Protein AF-A0A954WXB3-F1 (afdb_monomer)

Mean predicted aligned error: 19.48 Å

Nearest PDB structures (foldseek):
  3no2-assembly1_A  TM=6.242E-01  e=1.755E-03  Bacteroides caccae ATCC 43185
  7qrv-assembly2_B  TM=6.363E-01  e=1.651E-03  Homo sapiens
  6xg7-assembly1_A  TM=5.627E-01  e=9.743E-03  Drosophila melanogaster
  7qrx-assembly2_B  TM=4.335E-01  e=1.690E-02  Homo sapiens

pLDDT: mean 73.37, std 25.79, range [24.75, 98.75]

Structure (mmCIF, N/CA/C/O backbone):
data_AF-A0A954WXB3-F1
#
_entry.id   AF-A0A954WXB3-F1
#
loop_
_atom_site.group_PDB
_atom_site.id
_atom_site.type_symbol
_atom_site.label_atom_id
_atom_site.label_alt_id
_atom_site.label_comp_id
_atom_site.label_asym_id
_atom_site.label_entity_id
_atom_site.label_seq_id
_atom_site.pdbx_PDB_ins_code
_atom_site.Cartn_x
_atom_site.Cartn_y
_atom_site.Cartn_z
_atom_site.occupancy
_atom_site.B_iso_or_equiv
_atom_site.auth_seq_id
_atom_site.auth_comp_id
_atom_site.auth_asym_id
_atom_site.auth_atom_id
_atom_site.pdbx_PDB_model_num
ATOM 1 N N . PHE A 1 1 ? 4.568 11.421 -0.313 1.00 82.62 1 PHE A N 1
ATOM 2 C CA . PHE A 1 1 ? 4.863 10.989 -1.695 1.00 82.62 1 PHE A CA 1
ATOM 3 C C . PHE A 1 1 ? 3.692 10.278 -2.358 1.00 82.62 1 PHE A C 1
ATOM 5 O O . PHE A 1 1 ? 3.449 10.572 -3.520 1.00 82.62 1 PHE A O 1
ATOM 12 N N . SER A 1 2 ? 2.916 9.460 -1.629 1.00 95.19 2 SER A N 1
ATOM 13 C CA . SER A 1 2 ? 1.791 8.692 -2.191 1.00 95.19 2 SER A CA 1
ATOM 14 C C . SER A 1 2 ? 2.235 7.756 -3.313 1.00 95.19 2 SER A C 1
ATOM 16 O O . SER A 1 2 ? 1.717 7.785 -4.426 1.00 95.19 2 SER A O 1
ATOM 18 N N . GLU A 1 3 ? 3.266 6.978 -3.007 1.00 96.94 3 GLU A N 1
ATOM 19 C CA . GLU A 1 3 ? 3.855 5.983 -3.888 1.00 96.94 3 GLU A CA 1
ATOM 20 C C . GLU A 1 3 ? 4.266 4.772 -3.065 1.00 96.94 3 GLU A C 1
ATOM 22 O O . GLU A 1 3 ? 4.708 4.959 -1.927 1.00 96.94 3 GLU A O 1
ATOM 27 N N . PHE A 1 4 ? 4.177 3.567 -3.626 1.00 97.31 4 PHE A N 1
ATOM 28 C CA . PHE A 1 4 ? 4.969 2.446 -3.120 1.00 97.31 4 PHE A CA 1
ATOM 29 C C . PHE A 1 4 ? 6.266 2.340 -3.916 1.00 97.31 4 PHE A C 1
ATOM 31 O O . PHE A 1 4 ? 6.313 2.732 -5.085 1.00 97.31 4 PHE A O 1
ATOM 38 N N . TRP A 1 5 ? 7.306 1.818 -3.272 1.00 96.12 5 TRP A N 1
ATOM 39 C CA . TRP A 1 5 ? 8.649 1.708 -3.827 1.00 96.12 5 TRP A CA 1
ATOM 40 C C . TRP A 1 5 ? 9.141 0.266 -3.736 1.00 96.12 5 TRP A C 1
ATOM 42 O O . TRP A 1 5 ? 8.768 -0.461 -2.814 1.00 96.12 5 TRP A O 1
ATOM 52 N N . ILE A 1 6 ? 9.992 -0.126 -4.679 1.00 95.12 6 ILE A N 1
ATOM 53 C CA . ILE A 1 6 ? 10.716 -1.396 -4.667 1.00 95.12 6 ILE A CA 1
ATOM 54 C C . ILE A 1 6 ? 12.202 -1.073 -4.608 1.00 95.12 6 ILE A C 1
ATOM 56 O O . ILE A 1 6 ? 12.696 -0.250 -5.379 1.00 95.12 6 ILE A O 1
ATOM 60 N N . ILE A 1 7 ? 12.892 -1.728 -3.684 1.00 90.75 7 ILE A N 1
ATOM 61 C CA . ILE A 1 7 ? 14.328 -1.596 -3.454 1.00 90.75 7 ILE A CA 1
ATOM 62 C C . ILE A 1 7 ? 14.981 -2.972 -3.504 1.00 90.75 7 ILE A C 1
ATOM 64 O O . ILE A 1 7 ? 14.337 -3.989 -3.232 1.00 90.75 7 ILE A O 1
ATOM 68 N N . ASP A 1 8 ? 16.264 -2.998 -3.847 1.00 88.88 8 ASP A N 1
ATOM 69 C CA . ASP A 1 8 ? 17.069 -4.207 -3.752 1.00 88.88 8 ASP A CA 1
ATOM 70 C C . ASP A 1 8 ? 17.491 -4.435 -2.295 1.00 88.88 8 ASP A C 1
ATOM 72 O O . ASP A 1 8 ? 18.108 -3.576 -1.678 1.00 88.88 8 ASP A O 1
ATOM 76 N N . HIS A 1 9 ? 17.156 -5.595 -1.733 1.00 89.69 9 HIS A N 1
ATOM 77 C CA . HIS A 1 9 ? 17.545 -5.970 -0.368 1.00 89.69 9 HIS A CA 1
ATOM 78 C C . HIS A 1 9 ? 18.871 -6.744 -0.311 1.00 89.69 9 HIS A C 1
ATOM 80 O O . HIS A 1 9 ? 19.284 -7.162 0.769 1.00 89.69 9 HIS A O 1
ATOM 86 N N . SER A 1 10 ? 19.518 -6.988 -1.452 1.00 92.50 10 SER A N 1
ATOM 87 C CA . SER A 1 10 ? 20.815 -7.672 -1.512 1.00 92.50 10 SER A CA 1
ATOM 88 C C . SER A 1 10 ? 22.016 -6.736 -1.359 1.00 92.50 10 SER A C 1
ATOM 90 O O . SER A 1 10 ? 23.140 -7.220 -1.296 1.00 92.50 10 SER A O 1
ATOM 92 N N . THR A 1 11 ? 21.786 -5.424 -1.290 1.00 92.25 11 THR A N 1
ATOM 93 C CA . THR A 1 11 ? 22.838 -4.403 -1.257 1.00 92.25 11 THR A CA 1
ATOM 94 C C . THR A 1 11 ? 23.458 -4.259 0.130 1.00 92.25 11 THR A C 1
ATOM 96 O O . THR A 1 11 ? 22.729 -4.166 1.123 1.00 92.25 11 THR A O 1
ATOM 99 N N . THR A 1 12 ? 24.786 -4.159 0.211 1.00 94.06 12 THR A N 1
ATOM 100 C CA . THR A 1 12 ? 25.484 -3.743 1.441 1.00 94.06 12 THR A CA 1
ATOM 101 C C . THR A 1 12 ? 25.391 -2.230 1.662 1.00 94.06 12 THR A C 1
ATOM 103 O O . THR A 1 12 ? 24.950 -1.482 0.789 1.00 94.06 12 THR A O 1
ATOM 106 N N . THR A 1 13 ? 25.826 -1.750 2.832 1.00 94.56 13 THR A N 1
ATOM 107 C CA . THR A 1 13 ? 25.910 -0.308 3.125 1.00 94.56 13 THR A CA 1
ATOM 108 C C . THR A 1 13 ? 26.868 0.415 2.174 1.00 94.56 13 THR A C 1
ATOM 110 O O . THR A 1 13 ? 26.600 1.542 1.767 1.00 94.56 13 THR A O 1
ATOM 113 N N . GLU A 1 14 ? 27.980 -0.221 1.804 1.00 95.81 14 GLU A N 1
ATOM 114 C CA . GLU A 1 14 ? 28.972 0.333 0.879 1.00 95.81 14 GLU A CA 1
ATOM 115 C C . GLU A 1 14 ? 28.407 0.438 -0.540 1.00 95.81 14 GLU A C 1
ATOM 117 O O . GLU A 1 14 ? 28.545 1.479 -1.181 1.00 95.81 14 GLU A O 1
ATOM 122 N N . GLU A 1 15 ? 27.719 -0.609 -1.006 1.00 95.25 15 GLU A N 1
ATOM 123 C CA . GLU A 1 15 ? 27.019 -0.598 -2.293 1.00 95.25 15 GLU A CA 1
ATOM 124 C C . GLU A 1 15 ? 25.936 0.487 -2.304 1.00 95.25 15 GLU A C 1
ATOM 126 O O . GLU A 1 15 ? 25.904 1.301 -3.228 1.00 95.25 15 GLU A O 1
ATOM 131 N N . ALA A 1 16 ? 25.141 0.570 -1.226 1.00 94.25 16 ALA A N 1
ATOM 132 C CA . ALA A 1 16 ? 24.123 1.598 -1.012 1.00 94.25 16 ALA A CA 1
ATOM 133 C C . ALA A 1 16 ? 24.678 3.030 -1.113 1.00 94.25 16 ALA A C 1
ATOM 135 O O . ALA A 1 16 ? 24.070 3.908 -1.719 1.00 94.25 16 ALA A O 1
ATOM 136 N N . ALA A 1 17 ? 25.853 3.277 -0.529 1.00 94.44 17 ALA A N 1
ATOM 137 C CA . ALA A 1 17 ? 26.509 4.583 -0.575 1.00 94.44 17 ALA A CA 1
ATOM 138 C C . ALA A 1 17 ? 27.108 4.916 -1.953 1.00 94.44 17 ALA A C 1
ATOM 140 O O . ALA A 1 17 ? 27.398 6.080 -2.231 1.00 94.44 17 ALA A O 1
ATOM 141 N N . SER A 1 18 ? 27.332 3.904 -2.794 1.00 95.00 18 SER A N 1
ATOM 142 C CA . SER A 1 18 ? 27.969 4.054 -4.104 1.00 95.00 18 SER A CA 1
ATOM 143 C C . SER A 1 18 ? 26.992 4.120 -5.279 1.00 95.00 18 SER A C 1
ATOM 145 O O . SER A 1 18 ? 27.436 4.398 -6.392 1.00 95.00 18 SER A O 1
ATOM 147 N N . HIS A 1 19 ? 25.694 3.871 -5.055 1.00 94.19 19 HIS A N 1
ATOM 148 C CA . HIS A 1 19 ? 24.674 3.747 -6.110 1.00 94.19 19 HIS A CA 1
ATOM 149 C C . HIS A 1 19 ? 24.976 2.636 -7.135 1.00 94.19 19 HIS A C 1
ATOM 151 O O . HIS A 1 19 ? 24.488 2.649 -8.262 1.00 94.19 19 HIS A O 1
ATOM 157 N N . SER A 1 20 ? 25.823 1.673 -6.764 1.00 95.88 20 SER A N 1
ATOM 158 C CA . SER A 1 20 ? 26.252 0.560 -7.607 1.00 95.88 20 SER A CA 1
ATOM 159 C C . SER A 1 20 ? 26.381 -0.715 -6.775 1.00 95.88 20 SER A C 1
ATOM 161 O O . SER A 1 20 ? 26.739 -0.670 -5.601 1.00 95.88 20 SER A O 1
ATOM 163 N N . GLY A 1 21 ? 26.121 -1.868 -7.392 1.00 93.38 21 GLY A N 1
ATOM 164 C CA . GLY A 1 21 ? 26.168 -3.177 -6.726 1.00 93.38 21 GLY A CA 1
ATOM 165 C C . GLY A 1 21 ? 24.791 -3.706 -6.316 1.00 93.38 21 GLY A C 1
ATOM 166 O O . GLY A 1 21 ? 23.755 -3.177 -6.728 1.00 93.38 21 GLY A O 1
ATOM 167 N N . GLY A 1 22 ? 24.770 -4.792 -5.547 1.00 92.12 22 GLY A N 1
ATOM 168 C CA . GLY A 1 22 ? 23.574 -5.612 -5.345 1.00 92.12 22 GLY A CA 1
ATOM 169 C C . GLY A 1 22 ? 23.174 -6.415 -6.591 1.00 92.12 22 GLY A C 1
ATOM 170 O O . GLY A 1 22 ? 23.737 -6.269 -7.678 1.00 92.12 22 GLY A O 1
ATOM 171 N N . LYS A 1 23 ? 22.164 -7.276 -6.447 1.00 91.38 23 LYS A N 1
ATOM 172 C CA . LYS A 1 23 ? 21.669 -8.184 -7.495 1.00 91.38 23 LYS A CA 1
ATOM 173 C C . 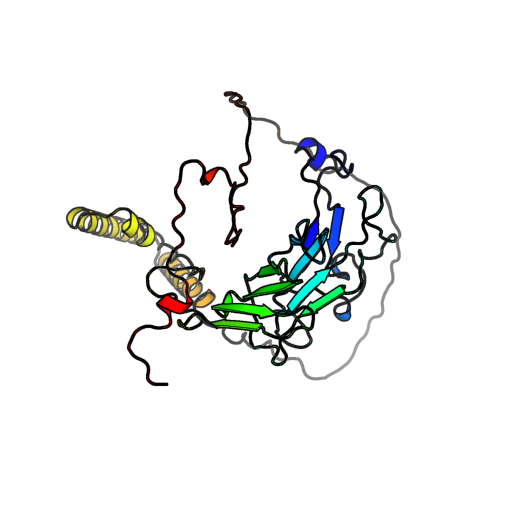LYS A 1 23 ? 21.208 -7.441 -8.752 1.00 91.38 23 LYS A C 1
ATOM 175 O O . LYS A 1 23 ? 21.327 -7.989 -9.844 1.00 91.38 23 LYS A O 1
ATOM 180 N N . HIS A 1 24 ? 20.698 -6.220 -8.602 1.00 89.38 24 HIS A N 1
ATOM 181 C CA . HIS A 1 24 ? 20.210 -5.400 -9.715 1.00 89.38 24 HIS A CA 1
ATOM 182 C C . HIS A 1 24 ? 21.152 -4.239 -10.069 1.00 89.38 24 HIS A C 1
ATOM 184 O O . HIS A 1 24 ? 20.779 -3.387 -10.869 1.00 89.38 24 HIS A O 1
ATOM 190 N N . GLY A 1 25 ? 22.349 -4.178 -9.473 1.00 92.12 25 GLY A N 1
ATOM 191 C CA . GLY A 1 25 ? 23.389 -3.205 -9.826 1.00 92.12 25 GLY A CA 1
ATOM 192 C C . GLY A 1 25 ? 23.121 -1.754 -9.413 1.00 92.12 25 GLY A C 1
ATOM 193 O O . GLY A 1 25 ? 23.923 -0.894 -9.753 1.00 92.12 25 GLY A O 1
ATOM 194 N N . ASN A 1 26 ? 22.036 -1.484 -8.686 1.00 91.31 26 ASN A N 1
ATOM 195 C CA . ASN 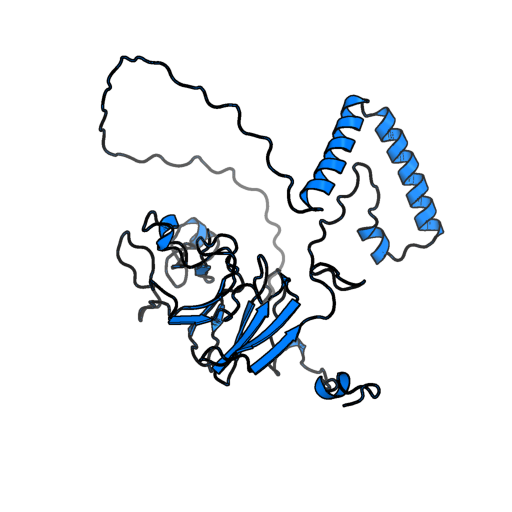A 1 26 ? 21.575 -0.132 -8.356 1.00 91.31 26 ASN A CA 1
ATOM 196 C C . ASN A 1 26 ? 21.989 0.348 -6.958 1.00 91.31 26 ASN A C 1
ATOM 198 O O . ASN A 1 26 ? 21.548 1.414 -6.550 1.00 91.31 26 ASN A O 1
ATOM 202 N N . GLY A 1 27 ? 22.769 -0.436 -6.198 1.00 91.75 27 GLY A N 1
ATOM 203 C CA . GLY A 1 27 ? 23.364 -0.017 -4.922 1.00 91.75 27 GLY A CA 1
ATOM 204 C C . GLY A 1 27 ? 22.428 0.816 -4.046 1.00 91.75 27 GLY A C 1
ATOM 205 O O . GLY A 1 27 ? 22.711 1.974 -3.780 1.00 91.75 27 GLY A O 1
ATOM 206 N N . GLY A 1 28 ? 21.279 0.260 -3.662 1.00 87.88 28 GLY A N 1
ATOM 207 C CA . GLY A 1 28 ? 20.311 0.894 -2.761 1.00 87.88 28 GLY A CA 1
ATOM 208 C C . GLY A 1 28 ? 19.333 1.882 -3.410 1.00 87.88 28 GLY A C 1
ATOM 209 O O . GLY A 1 28 ? 18.355 2.260 -2.760 1.00 87.88 28 GLY A O 1
ATOM 210 N N . ASP A 1 29 ? 19.530 2.263 -4.675 1.00 92.19 29 ASP A N 1
ATOM 211 C CA . ASP A 1 29 ? 18.573 3.098 -5.397 1.00 92.19 29 ASP A CA 1
ATOM 212 C C . ASP A 1 29 ? 17.231 2.377 -5.614 1.00 92.19 29 ASP A C 1
ATOM 214 O O . ASP A 1 29 ? 17.113 1.145 -5.593 1.00 92.19 29 ASP A O 1
ATOM 218 N N . LEU A 1 30 ? 16.179 3.173 -5.830 1.00 92.44 30 LEU A N 1
ATOM 219 C CA . LEU A 1 30 ? 14.844 2.650 -6.103 1.00 92.44 30 LEU A CA 1
ATOM 220 C C . LEU A 1 30 ? 14.830 1.916 -7.449 1.00 92.44 30 LEU A C 1
ATOM 222 O O . LEU A 1 30 ? 15.044 2.526 -8.495 1.00 92.44 30 LEU A O 1
ATOM 226 N N . LEU A 1 31 ? 14.471 0.633 -7.426 1.00 93.06 31 LEU A N 1
ATOM 227 C CA . LEU A 1 31 ? 14.273 -0.167 -8.637 1.00 93.06 31 LEU A CA 1
ATOM 228 C C . LEU A 1 31 ? 12.979 0.223 -9.357 1.00 93.06 31 LEU A C 1
ATOM 230 O O . LEU A 1 31 ? 12.898 0.188 -10.582 1.00 93.06 31 LEU A O 1
ATOM 234 N N . TYR A 1 32 ? 11.957 0.579 -8.579 1.00 95.75 32 TYR A N 1
ATOM 235 C CA . TYR A 1 32 ? 10.636 0.928 -9.082 1.00 95.75 32 TYR A CA 1
ATOM 236 C C . TYR A 1 32 ? 9.883 1.797 -8.079 1.00 95.75 32 TYR A C 1
ATOM 238 O O . TYR A 1 32 ? 10.075 1.703 -6.864 1.00 95.75 32 TYR A O 1
ATOM 246 N N . ARG A 1 33 ? 8.989 2.640 -8.590 1.00 95.50 33 ARG A N 1
ATOM 247 C CA . ARG A 1 33 ? 8.073 3.461 -7.794 1.00 95.50 33 ARG A CA 1
ATOM 248 C C . ARG A 1 33 ? 6.759 3.631 -8.543 1.00 95.50 33 ARG A C 1
ATOM 250 O O . ARG A 1 33 ? 6.763 3.767 -9.757 1.00 95.50 33 ARG A O 1
ATOM 257 N N . TRP A 1 34 ? 5.629 3.681 -7.850 1.00 97.75 34 TRP A N 1
ATOM 258 C CA . TRP A 1 34 ? 4.332 3.846 -8.516 1.00 97.75 34 TRP A CA 1
ATOM 259 C C . TRP A 1 34 ? 3.324 4.573 -7.648 1.00 97.75 34 TRP A C 1
ATOM 261 O O . TRP A 1 34 ? 3.298 4.369 -6.437 1.00 97.75 34 TRP A O 1
ATOM 271 N N . GLY A 1 35 ? 2.473 5.392 -8.272 1.00 97.06 35 GLY A N 1
ATOM 272 C CA . GLY A 1 35 ? 1.307 6.004 -7.628 1.00 97.06 35 GLY A CA 1
ATOM 273 C C . GLY A 1 35 ? 1.189 7.521 -7.783 1.00 97.06 35 GLY A C 1
ATOM 274 O O . GLY A 1 35 ? 0.070 8.035 -7.765 1.00 97.06 35 GLY A O 1
ATOM 275 N N . ASN A 1 36 ? 2.294 8.248 -7.971 1.00 96.44 36 ASN A N 1
ATOM 276 C CA . ASN A 1 36 ? 2.284 9.709 -8.089 1.00 96.44 36 ASN A CA 1
ATOM 277 C C . ASN A 1 36 ? 3.278 10.205 -9.155 1.00 96.44 36 ASN A C 1
ATOM 279 O O . ASN A 1 36 ? 4.399 10.591 -8.813 1.00 96.44 36 ASN A O 1
ATOM 283 N N . PRO A 1 37 ? 2.865 10.265 -10.436 1.00 94.50 37 PRO A N 1
ATOM 284 C CA . PRO A 1 37 ? 3.712 10.745 -11.530 1.00 94.50 37 PRO A CA 1
ATOM 285 C C . PRO A 1 37 ? 4.344 12.124 -11.282 1.00 94.50 37 PRO A C 1
ATOM 287 O O . PRO A 1 37 ? 5.491 12.351 -11.664 1.00 94.50 37 PRO A O 1
ATOM 290 N N . GLN A 1 38 ? 3.681 13.028 -10.548 1.00 93.06 38 GLN A N 1
ATOM 291 C CA . GLN A 1 38 ? 4.231 14.364 -10.255 1.00 93.06 38 GLN A CA 1
ATOM 292 C C . GLN A 1 38 ? 5.564 14.317 -9.504 1.00 93.06 38 GLN A C 1
ATOM 294 O O . GLN A 1 38 ? 6.387 15.220 -9.639 1.00 93.06 38 GLN A O 1
ATOM 299 N N . ALA A 1 39 ? 5.819 13.254 -8.739 1.00 92.75 39 ALA A N 1
ATOM 300 C CA . ALA A 1 39 ? 7.090 13.077 -8.052 1.00 92.75 39 ALA A CA 1
ATOM 301 C C . ALA A 1 39 ? 8.241 12.676 -9.009 1.00 92.75 39 ALA A C 1
ATOM 303 O O . ALA A 1 39 ? 9.381 12.546 -8.564 1.00 92.75 39 ALA A O 1
ATOM 304 N N . TYR A 1 40 ? 7.958 12.502 -10.302 1.00 91.12 40 TYR A N 1
ATOM 305 C CA . TYR A 1 40 ? 8.918 12.391 -11.406 1.00 91.12 40 TYR A CA 1
ATOM 306 C C . TYR A 1 40 ? 9.058 13.701 -12.192 1.00 91.12 40 TYR A C 1
ATOM 308 O O . TYR A 1 40 ? 9.774 13.731 -13.186 1.00 91.12 40 TYR A O 1
ATOM 316 N N . ARG A 1 41 ? 8.361 14.776 -11.784 1.00 92.50 41 ARG A N 1
ATOM 317 C CA . ARG A 1 41 ? 8.111 15.966 -12.620 1.00 92.50 41 ARG A CA 1
ATOM 318 C C . ARG A 1 41 ? 7.362 15.616 -13.915 1.00 92.50 41 ARG A C 1
ATOM 320 O O . ARG A 1 41 ? 7.569 16.249 -14.944 1.00 92.50 41 ARG A O 1
ATOM 327 N N . ASN A 1 42 ? 6.497 14.605 -13.847 1.00 91.38 42 ASN A N 1
ATOM 328 C CA . ASN A 1 42 ? 5.692 14.106 -14.957 1.00 91.38 42 ASN A CA 1
ATOM 329 C C . ASN A 1 42 ? 4.199 14.105 -14.569 1.00 91.38 42 ASN A C 1
ATOM 331 O O . ASN A 1 42 ? 3.860 13.875 -13.411 1.00 91.38 42 ASN A O 1
ATOM 335 N N . GLY A 1 43 ? 3.291 14.375 -15.507 1.00 90.75 43 GLY A N 1
ATOM 336 C CA . GLY A 1 43 ? 1.851 14.418 -15.226 1.00 90.75 43 GLY A CA 1
ATOM 337 C C . GLY A 1 43 ? 1.422 15.487 -14.207 1.00 90.75 43 GLY A C 1
ATOM 338 O O . GLY A 1 43 ? 2.155 16.414 -13.862 1.00 90.75 43 GLY A O 1
ATOM 339 N N . SER A 1 44 ? 0.189 15.364 -13.725 1.00 89.75 44 SER A N 1
ATOM 340 C CA . SER A 1 44 ? -0.484 16.311 -12.836 1.00 89.75 44 SER A CA 1
ATOM 341 C C . SER A 1 44 ? -1.288 15.587 -11.745 1.00 89.75 44 SER A C 1
ATOM 343 O O . SER A 1 44 ? -1.104 14.397 -11.477 1.00 89.75 44 SER A O 1
ATOM 345 N N . ASN A 1 45 ? -2.177 16.298 -11.045 1.00 88.19 45 ASN A N 1
ATOM 346 C CA . ASN A 1 45 ? -3.026 15.679 -10.024 1.00 88.19 45 ASN A CA 1
ATOM 347 C C . ASN A 1 45 ? -4.015 14.655 -10.593 1.00 88.19 45 ASN A C 1
ATOM 349 O O . ASN A 1 45 ? -4.391 13.742 -9.860 1.00 88.19 45 ASN A O 1
ATOM 353 N N . VAL A 1 46 ? -4.389 14.770 -11.872 1.00 90.94 46 VAL A N 1
ATOM 354 C CA . VAL A 1 46 ? -5.291 13.808 -12.528 1.00 90.94 46 VAL A CA 1
ATOM 355 C C . VAL A 1 46 ? -4.604 12.472 -12.814 1.00 90.94 46 VAL A C 1
ATOM 357 O O . VAL A 1 46 ? -5.279 11.466 -13.010 1.00 90.94 46 VAL A O 1
ATOM 360 N N . ASP A 1 47 ? -3.269 12.443 -12.790 1.00 92.56 47 ASP A N 1
ATOM 361 C CA . ASP A 1 47 ? -2.449 11.256 -13.055 1.00 92.56 47 ASP A CA 1
ATOM 362 C C . ASP A 1 47 ? -2.066 10.513 -11.774 1.00 92.56 47 ASP A C 1
ATOM 364 O O . ASP A 1 47 ? -1.578 9.384 -11.812 1.00 92.56 47 ASP A O 1
ATOM 368 N N . ARG A 1 48 ? -2.322 11.120 -10.610 1.00 95.12 48 ARG A N 1
ATOM 369 C CA . ARG A 1 48 ? -2.111 10.461 -9.325 1.00 95.12 48 ARG A CA 1
ATOM 370 C C . ARG A 1 48 ? -3.090 9.295 -9.173 1.00 95.12 48 ARG A C 1
ATOM 372 O O . ARG A 1 48 ? -4.257 9.376 -9.553 1.00 95.12 48 ARG A O 1
ATOM 379 N N . ARG A 1 49 ? -2.594 8.192 -8.620 1.00 96.50 49 ARG A N 1
ATOM 380 C CA . ARG A 1 49 ? -3.356 6.962 -8.368 1.00 96.50 49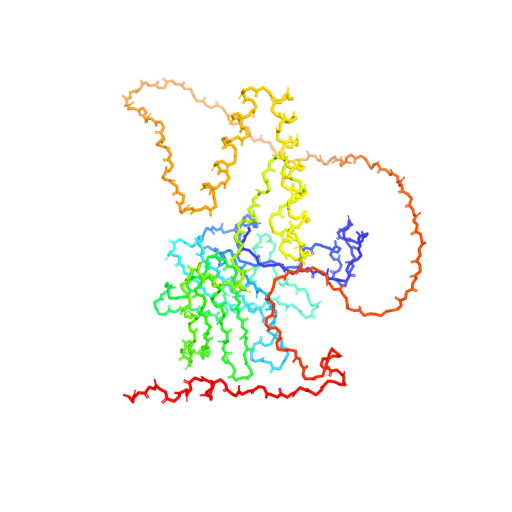 ARG A CA 1
ATOM 381 C C . ARG A 1 49 ? -3.424 6.631 -6.889 1.00 96.50 49 ARG A C 1
ATOM 383 O O . ARG A 1 49 ? -4.485 6.253 -6.405 1.00 96.50 49 ARG A O 1
ATOM 390 N N . LEU A 1 50 ? -2.332 6.836 -6.159 1.00 97.62 50 LEU A N 1
ATOM 391 C CA . LEU A 1 50 ? -2.274 6.556 -4.729 1.00 97.62 50 LEU A CA 1
ATOM 392 C C . LEU A 1 50 ? -2.406 7.819 -3.884 1.00 97.62 50 LEU A C 1
ATOM 394 O O . LEU A 1 50 ? -1.980 8.911 -4.267 1.00 97.62 50 LEU A O 1
ATOM 398 N N . TYR A 1 51 ? -2.989 7.647 -2.700 1.00 96.81 51 TYR A N 1
ATOM 399 C CA . TYR A 1 51 ? -3.244 8.704 -1.732 1.00 96.81 51 TYR A CA 1
ATOM 400 C C . TYR A 1 51 ? -3.056 8.142 -0.318 1.00 96.81 51 TYR A C 1
ATOM 402 O O . TYR A 1 51 ? -3.988 7.599 0.270 1.00 96.81 51 TYR A O 1
ATOM 410 N N . GLN A 1 52 ? -1.845 8.300 0.231 1.00 94.94 52 GLN A N 1
ATOM 411 C CA . GLN A 1 52 ? -1.481 7.850 1.589 1.00 94.94 52 GLN A CA 1
ATOM 412 C C . GLN A 1 52 ? -1.673 6.340 1.817 1.00 94.94 52 GLN A C 1
ATOM 414 O O . GLN A 1 52 ? -2.152 5.926 2.867 1.00 94.94 52 GLN A O 1
ATOM 419 N N . GLN A 1 53 ? -1.315 5.529 0.825 1.00 96.50 53 GLN A N 1
ATOM 420 C CA . GLN A 1 53 ? -1.538 4.088 0.818 1.00 96.50 53 GLN A CA 1
ATOM 421 C C . GLN A 1 53 ? -0.839 3.338 1.963 1.00 96.50 53 GLN A C 1
ATOM 423 O O . GLN A 1 53 ? 0.185 3.783 2.481 1.00 96.50 53 GLN A O 1
ATOM 428 N N . HIS A 1 54 ? -1.349 2.152 2.278 1.00 95.88 54 HIS A N 1
ATOM 429 C CA . HIS A 1 54 ? -0.813 1.210 3.249 1.00 95.88 54 HIS A CA 1
ATOM 430 C C . HIS A 1 54 ? -0.741 -0.203 2.668 1.00 95.88 54 HIS A C 1
ATOM 432 O O . HIS A 1 54 ? -1.438 -0.553 1.715 1.00 95.88 54 HIS A O 1
ATOM 438 N N . ASN A 1 55 ? 0.115 -1.025 3.280 1.00 96.25 55 ASN A N 1
ATOM 439 C CA . ASN A 1 55 ? 0.172 -2.467 3.041 1.00 96.25 55 ASN A CA 1
ATOM 440 C C . ASN A 1 55 ? 0.359 -2.859 1.559 1.00 96.25 55 ASN A C 1
ATOM 442 O O . ASN A 1 55 ? -0.210 -3.839 1.094 1.00 96.25 55 ASN A O 1
ATOM 446 N N . ALA A 1 56 ? 1.192 -2.121 0.819 1.00 97.69 56 ALA A N 1
ATOM 447 C CA . ALA A 1 56 ? 1.664 -2.587 -0.482 1.00 97.69 56 ALA A CA 1
ATOM 448 C C . ALA A 1 56 ? 2.478 -3.879 -0.298 1.00 97.69 56 ALA A C 1
ATOM 450 O O . ALA A 1 56 ? 3.429 -3.906 0.489 1.00 97.69 56 ALA A O 1
ATOM 451 N N . HIS A 1 57 ? 2.091 -4.949 -0.984 1.00 97.50 57 HIS A N 1
ATOM 452 C CA . HIS A 1 57 ? 2.791 -6.230 -0.951 1.00 97.50 57 HIS A CA 1
ATOM 453 C C . HIS A 1 57 ? 2.521 -7.028 -2.224 1.00 97.50 57 HIS A C 1
ATOM 455 O O . HIS A 1 57 ? 1.506 -6.842 -2.889 1.00 97.50 57 HIS A O 1
ATOM 461 N N . TRP A 1 58 ? 3.430 -7.941 -2.541 1.00 97.19 58 TRP A N 1
ATOM 462 C CA . TRP A 1 58 ? 3.220 -8.914 -3.604 1.00 97.19 58 TRP A CA 1
ATOM 463 C C . TRP A 1 58 ? 2.114 -9.890 -3.224 1.00 97.19 58 TRP A C 1
ATOM 465 O O . TRP A 1 58 ? 2.083 -10.370 -2.088 1.00 97.19 58 TRP A O 1
ATOM 475 N N . ILE A 1 59 ? 1.258 -10.231 -4.181 1.00 96.31 59 ILE A N 1
ATOM 476 C CA . ILE A 1 59 ? 0.381 -11.390 -4.078 1.00 96.31 59 ILE A CA 1
ATOM 477 C C . ILE A 1 59 ? 1.276 -12.643 -4.127 1.00 96.31 59 ILE A C 1
ATOM 479 O O . ILE A 1 59 ? 1.999 -12.827 -5.111 1.00 96.31 59 ILE A O 1
ATOM 483 N N . PRO A 1 60 ? 1.270 -13.487 -3.076 1.00 94.00 60 PRO A N 1
ATOM 484 C CA . PRO A 1 60 ? 2.118 -14.674 -3.012 1.00 94.00 60 PRO A CA 1
ATOM 485 C C . PRO A 1 60 ? 1.859 -15.696 -4.121 1.00 94.00 60 PRO A C 1
ATOM 487 O O . PRO A 1 60 ? 0.759 -15.787 -4.671 1.00 94.00 60 PRO A O 1
ATOM 490 N N . ASP A 1 61 ? 2.866 -16.532 -4.361 1.00 91.81 61 ASP A N 1
ATOM 491 C CA . ASP A 1 61 ? 2.779 -17.686 -5.252 1.00 91.81 61 ASP A CA 1
ATOM 492 C C . ASP A 1 61 ? 1.622 -18.620 -4.885 1.00 91.81 61 ASP A C 1
ATOM 494 O O . ASP A 1 61 ? 1.310 -18.847 -3.713 1.00 91.81 61 ASP A O 1
ATOM 498 N N . GLY A 1 62 ? 0.980 -19.168 -5.917 1.00 92.50 62 GLY A N 1
ATOM 499 C CA . GLY A 1 62 ? -0.169 -20.062 -5.771 1.00 92.50 62 GLY A CA 1
ATOM 500 C C . GLY A 1 62 ? -1.507 -19.358 -5.519 1.00 92.50 62 GLY A C 1
ATOM 501 O O . GLY A 1 62 ? -2.518 -20.044 -5.379 1.00 92.50 62 GLY A O 1
ATOM 502 N N . LEU A 1 63 ? -1.546 -18.021 -5.483 1.00 93.88 63 LEU A N 1
ATOM 503 C CA . LEU A 1 63 ? -2.789 -17.246 -5.424 1.00 93.88 63 LEU A CA 1
ATOM 504 C C . LEU A 1 63 ? -3.120 -16.589 -6.777 1.00 93.88 63 LEU A C 1
ATOM 506 O O . LEU A 1 63 ? -2.207 -16.254 -7.535 1.00 93.88 63 LEU A O 1
ATOM 510 N N . PRO A 1 64 ? -4.409 -16.348 -7.090 1.00 96.94 64 PRO A N 1
ATOM 511 C CA . PRO A 1 64 ? -4.797 -15.610 -8.292 1.00 96.94 64 PRO A CA 1
ATOM 512 C C . PRO A 1 64 ? -4.209 -14.195 -8.313 1.00 96.94 64 PRO A C 1
ATOM 514 O O . PRO A 1 64 ? -4.484 -13.407 -7.412 1.00 96.94 64 PRO A O 1
ATOM 517 N N . GLY A 1 65 ? -3.431 -13.864 -9.344 1.00 96.62 65 GLY A N 1
ATOM 518 C CA . GLY A 1 65 ? -2.671 -12.608 -9.406 1.00 96.62 65 GLY A CA 1
ATOM 519 C C . GLY A 1 65 ? -1.281 -12.684 -8.764 1.00 96.62 65 GLY A C 1
ATOM 520 O O . GLY A 1 65 ? -0.682 -11.646 -8.516 1.00 96.62 65 GLY A O 1
ATOM 521 N N . SER A 1 66 ? -0.763 -13.884 -8.468 1.00 96.94 66 SER A N 1
ATOM 522 C CA . SER A 1 66 ? 0.621 -14.099 -8.013 1.00 96.94 66 SER A CA 1
ATOM 523 C C . SER A 1 66 ? 1.622 -13.268 -8.823 1.00 96.94 66 SER A C 1
ATOM 525 O O . SER A 1 66 ? 1.554 -13.217 -10.050 1.00 96.94 66 SER A O 1
ATOM 527 N N . GLY A 1 67 ? 2.522 -12.582 -8.115 1.00 93.12 67 GLY A N 1
ATOM 528 C CA . GLY A 1 67 ? 3.494 -11.668 -8.717 1.00 93.12 67 GLY A CA 1
ATOM 529 C C . GLY A 1 67 ? 2.972 -10.251 -8.982 1.00 93.12 67 GLY A C 1
ATOM 530 O O . GLY A 1 67 ? 3.776 -9.360 -9.237 1.00 93.12 67 GLY A O 1
ATOM 531 N N . ASN A 1 68 ? 1.671 -9.985 -8.851 1.00 98.19 68 ASN A N 1
ATOM 532 C CA . ASN A 1 68 ? 1.141 -8.619 -8.848 1.00 98.19 68 ASN A CA 1
ATOM 533 C C . ASN A 1 68 ? 1.328 -7.969 -7.472 1.00 98.19 68 ASN A C 1
ATOM 535 O O . ASN A 1 68 ? 1.526 -8.648 -6.463 1.00 98.19 68 ASN A O 1
ATOM 539 N N . VAL A 1 69 ? 1.222 -6.644 -7.405 1.00 98.50 69 VAL A N 1
ATOM 540 C CA . VAL A 1 69 ? 1.199 -5.895 -6.142 1.00 98.50 69 VAL A CA 1
ATOM 541 C C . VAL A 1 69 ? -0.240 -5.595 -5.753 1.00 98.50 69 VAL A C 1
ATOM 543 O O . VAL A 1 69 ? -0.988 -5.033 -6.544 1.00 98.50 69 VAL A O 1
ATOM 546 N N . LEU A 1 70 ? -0.611 -5.907 -4.514 1.00 98.50 70 LEU A N 1
ATOM 547 C CA . LEU A 1 70 ? -1.862 -5.484 -3.897 1.00 98.50 70 LEU A CA 1
ATOM 548 C C . LEU A 1 70 ? -1.575 -4.373 -2.884 1.00 98.50 70 LEU A C 1
ATOM 550 O O . LEU A 1 70 ? -0.623 -4.461 -2.104 1.00 98.50 70 LEU A O 1
ATOM 554 N N . VAL A 1 71 ? -2.390 -3.321 -2.884 1.00 98.62 71 VAL A N 1
ATOM 555 C CA . VAL A 1 71 ? -2.208 -2.161 -2.004 1.00 98.62 71 VAL A CA 1
ATOM 556 C C . VAL A 1 71 ? -3.546 -1.624 -1.505 1.00 98.62 71 VAL A C 1
ATOM 558 O O . VAL A 1 71 ? -4.520 -1.551 -2.251 1.00 98.62 71 VAL A O 1
ATOM 561 N N . PHE A 1 72 ? -3.593 -1.215 -0.236 1.00 98.62 72 PHE A N 1
ATOM 562 C CA . PHE A 1 72 ? -4.732 -0.489 0.316 1.00 98.62 72 PHE A CA 1
ATOM 563 C C . PHE A 1 72 ? -4.498 1.013 0.150 1.00 98.62 72 PHE A C 1
ATOM 565 O O . PHE A 1 72 ? -3.560 1.579 0.703 1.00 98.62 72 PHE A O 1
ATOM 572 N N . ASN A 1 73 ? -5.349 1.690 -0.603 1.00 98.31 73 ASN A N 1
ATOM 573 C CA . ASN A 1 73 ? -5.219 3.103 -0.919 1.00 98.31 73 ASN A CA 1
ATOM 574 C C . ASN A 1 73 ? -6.175 3.919 -0.047 1.00 98.31 73 ASN A C 1
ATOM 576 O O . ASN A 1 73 ? -7.376 3.976 -0.307 1.00 98.31 73 ASN A O 1
ATOM 580 N N . ASN A 1 74 ? -5.641 4.543 1.004 1.00 97.31 74 ASN A N 1
ATOM 581 C CA . ASN A 1 74 ? -6.435 5.210 2.034 1.00 97.31 74 ASN A CA 1
ATOM 582 C C . ASN A 1 74 ? -7.309 6.345 1.487 1.00 97.31 74 ASN A C 1
ATOM 584 O O . ASN A 1 74 ? -8.453 6.473 1.914 1.00 97.31 74 ASN A O 1
ATOM 588 N N . GLY A 1 75 ? -6.823 7.129 0.519 1.00 96.38 75 GLY A N 1
ATOM 589 C CA . GLY A 1 75 ? -7.663 8.069 -0.231 1.00 96.38 75 GLY A CA 1
ATOM 590 C C . GLY A 1 75 ? -7.879 9.447 0.394 1.00 96.38 75 GLY A C 1
ATOM 591 O O . GLY A 1 75 ? -8.706 10.211 -0.096 1.00 96.38 75 GLY A O 1
ATOM 592 N N . GLY A 1 76 ? -7.157 9.801 1.463 1.00 90.94 76 GLY A N 1
ATOM 593 C CA . GLY A 1 76 ? -7.442 11.007 2.256 1.00 90.94 76 GLY A CA 1
ATOM 594 C C . GLY A 1 76 ? -7.329 12.346 1.510 1.00 90.94 76 GLY A C 1
ATOM 595 O O . GLY A 1 76 ? -7.951 13.323 1.924 1.00 90.94 76 GLY A O 1
ATOM 596 N N . GLN A 1 77 ? -6.564 12.386 0.414 1.00 88.88 77 GLN A N 1
ATOM 597 C CA . GLN A 1 77 ? -6.261 13.583 -0.391 1.00 88.88 77 GLN A CA 1
ATOM 598 C C . GLN A 1 77 ? -6.755 13.466 -1.847 1.00 88.88 77 GLN A C 1
ATOM 600 O O . GLN A 1 77 ? -6.217 14.111 -2.750 1.00 88.88 77 GLN A O 1
ATOM 605 N N . ARG A 1 78 ? -7.726 12.584 -2.098 1.00 92.06 78 ARG A N 1
ATOM 606 C CA . ARG A 1 78 ? -8.391 12.458 -3.399 1.00 92.06 78 ARG A CA 1
ATOM 607 C C . ARG A 1 78 ? -9.185 13.725 -3.720 1.00 92.06 78 ARG A C 1
ATOM 609 O O . ARG A 1 78 ? -9.784 14.327 -2.830 1.00 92.06 78 ARG A O 1
ATOM 616 N N . GLN A 1 79 ? -9.191 14.124 -4.991 1.00 88.50 79 GLN A N 1
ATOM 617 C CA . GLN A 1 79 ? -9.939 15.307 -5.439 1.00 88.50 79 GLN A CA 1
ATOM 618 C C . GLN A 1 79 ? -11.432 15.021 -5.626 1.00 88.50 79 GLN A C 1
ATOM 620 O O . GLN A 1 79 ? -12.254 15.917 -5.478 1.00 88.50 79 GLN A O 1
ATOM 625 N N . ASP A 1 80 ? -11.783 13.767 -5.905 1.00 89.44 80 ASP A N 1
ATOM 626 C CA . ASP A 1 80 ? -13.143 13.285 -6.152 1.00 89.44 80 ASP A CA 1
ATOM 627 C C . ASP A 1 80 ? -13.829 12.742 -4.883 1.00 89.44 80 ASP A C 1
ATOM 629 O O . ASP A 1 80 ? -14.791 11.978 -4.956 1.00 89.44 80 ASP A O 1
ATOM 633 N N . GLY A 1 81 ? -13.340 13.148 -3.708 1.00 91.69 81 GLY A N 1
ATOM 634 C CA . GLY A 1 81 ? -13.897 12.796 -2.405 1.00 91.69 81 GLY A CA 1
ATOM 635 C C . GLY A 1 81 ? -13.043 11.804 -1.618 1.00 91.69 81 GLY A C 1
ATOM 636 O O . GLY A 1 81 ? -12.198 11.095 -2.155 1.00 91.69 81 GLY A O 1
ATOM 637 N N . LYS A 1 82 ? -13.261 11.759 -0.302 1.00 94.44 82 LYS A N 1
ATOM 638 C CA . LYS A 1 82 ? -12.500 10.905 0.618 1.00 94.44 82 LYS A CA 1
ATOM 639 C C . LYS A 1 82 ? -13.082 9.497 0.649 1.00 94.44 82 LYS A C 1
ATOM 641 O O . LYS A 1 82 ? -14.130 9.276 1.251 1.00 94.44 82 LYS A O 1
ATOM 646 N N . TYR A 1 83 ? -12.391 8.557 0.017 1.00 96.19 83 TYR A N 1
ATOM 647 C CA . TYR A 1 83 ? -12.761 7.146 0.029 1.00 96.19 83 TYR A CA 1
ATOM 648 C C . TYR A 1 83 ? -11.550 6.247 -0.178 1.00 96.19 83 TYR A C 1
ATOM 650 O O . TYR A 1 83 ? -10.587 6.627 -0.846 1.00 96.19 83 TYR A O 1
ATOM 658 N N . SER A 1 84 ? -11.614 5.045 0.386 1.00 98.00 84 SER A N 1
ATOM 659 C CA . SER A 1 84 ? -10.555 4.055 0.222 1.00 98.00 84 SER A CA 1
ATOM 660 C C . SER A 1 84 ? -10.815 3.159 -0.990 1.00 98.00 84 SER A C 1
ATOM 662 O O . SER A 1 84 ? -11.958 2.968 -1.415 1.00 98.00 84 SER A O 1
ATOM 664 N N . SER A 1 85 ? -9.739 2.613 -1.550 1.00 98.50 85 SER A N 1
ATOM 665 C CA . SER A 1 85 ? -9.793 1.527 -2.528 1.00 98.50 85 SER A CA 1
ATOM 666 C C . SER A 1 85 ? -8.762 0.455 -2.193 1.00 98.50 85 SER A C 1
ATOM 668 O O . SER A 1 85 ? -7.824 0.699 -1.431 1.00 98.50 85 SER A O 1
ATOM 670 N N . VAL A 1 86 ? -8.942 -0.736 -2.751 1.00 98.75 86 VAL A N 1
ATOM 671 C CA . VAL A 1 86 ? -7.889 -1.751 -2.826 1.00 98.75 86 VAL A CA 1
ATOM 672 C C . VAL A 1 86 ? -7.521 -1.892 -4.286 1.00 98.75 86 VAL A C 1
ATOM 674 O O . VAL A 1 86 ? -8.398 -2.148 -5.104 1.00 98.75 86 VAL A O 1
ATOM 677 N N . ASP A 1 87 ? -6.247 -1.703 -4.600 1.00 98.75 87 ASP A N 1
ATOM 678 C CA . ASP A 1 87 ? -5.758 -1.651 -5.972 1.00 98.75 87 ASP A CA 1
ATOM 679 C C . ASP A 1 87 ? -4.779 -2.815 -6.205 1.00 98.75 87 ASP A C 1
ATOM 681 O O . ASP A 1 87 ? -3.907 -3.078 -5.374 1.00 98.75 87 ASP A O 1
ATOM 685 N N . GLU A 1 88 ? -4.930 -3.518 -7.328 1.00 98.69 88 GLU A N 1
ATOM 686 C CA . GLU A 1 88 ? -4.003 -4.546 -7.813 1.00 98.69 88 GLU A CA 1
ATOM 687 C C . GLU A 1 88 ? -3.235 -4.009 -9.025 1.00 98.69 88 GLU A C 1
ATOM 689 O O . GLU A 1 88 ? -3.822 -3.468 -9.965 1.00 98.69 88 GLU A O 1
ATOM 694 N N . ILE A 1 89 ? -1.915 -4.153 -9.014 1.00 98.62 89 ILE A N 1
ATOM 695 C CA . ILE A 1 89 ? -1.011 -3.590 -10.010 1.00 98.62 89 ILE A CA 1
ATOM 696 C C . ILE A 1 89 ? -0.165 -4.715 -10.600 1.00 98.62 89 ILE A C 1
ATOM 698 O O . ILE A 1 89 ? 0.596 -5.367 -9.886 1.00 98.62 89 ILE A O 1
ATOM 702 N N . VAL A 1 90 ? -0.268 -4.901 -11.916 1.00 98.25 90 VAL A N 1
ATOM 703 C CA . VAL A 1 90 ? 0.693 -5.696 -12.690 1.00 98.25 90 VAL A CA 1
ATOM 704 C C . VAL A 1 90 ? 1.897 -4.806 -12.958 1.00 98.25 90 VAL A C 1
ATOM 706 O O . VAL A 1 90 ? 1.751 -3.733 -13.545 1.00 98.25 90 VAL A O 1
ATOM 709 N N . LEU A 1 91 ? 3.073 -5.217 -12.497 1.00 95.69 91 LEU A N 1
ATOM 710 C CA . LEU A 1 91 ? 4.289 -4.441 -12.708 1.00 95.69 91 LEU A CA 1
ATOM 711 C C . LEU A 1 91 ? 4.871 -4.716 -14.100 1.00 95.69 91 LEU A C 1
ATOM 713 O O . LEU A 1 91 ? 4.792 -5.851 -14.571 1.00 95.69 91 LEU A O 1
ATOM 717 N N . PRO A 1 92 ? 5.508 -3.723 -14.743 1.00 95.31 92 PRO A N 1
ATOM 718 C CA . PRO A 1 92 ? 6.110 -3.891 -16.061 1.00 95.31 92 PRO A CA 1
ATOM 719 C C . PRO A 1 92 ? 7.495 -4.555 -15.950 1.00 95.31 92 PRO A C 1
ATOM 721 O O . PRO A 1 92 ? 8.509 -3.957 -16.298 1.00 95.31 92 PRO A O 1
ATOM 724 N N . VAL A 1 93 ? 7.564 -5.752 -15.364 1.00 93.56 93 VAL A N 1
ATOM 725 C CA . VAL A 1 93 ? 8.829 -6.469 -15.134 1.00 93.56 93 VAL A CA 1
ATOM 726 C C . VAL A 1 93 ? 9.302 -7.110 -16.441 1.00 93.56 93 VAL A C 1
ATOM 728 O O . VAL A 1 93 ? 8.528 -7.790 -17.110 1.00 93.56 93 VAL A O 1
ATOM 731 N N . LYS A 1 94 ? 10.568 -6.896 -16.799 1.00 92.06 94 LYS A N 1
ATOM 732 C CA . LYS A 1 94 ? 11.248 -7.530 -17.935 1.00 92.06 94 LYS A CA 1
ATOM 733 C C . LYS A 1 94 ? 11.840 -8.884 -17.540 1.00 92.06 94 LYS A C 1
ATOM 735 O O . LYS A 1 94 ? 12.009 -9.179 -16.359 1.00 92.06 94 LYS A O 1
ATOM 740 N N . ASP A 1 95 ? 12.253 -9.666 -18.534 1.00 90.62 95 ASP A N 1
ATOM 741 C CA . ASP A 1 95 ? 12.870 -10.989 -18.336 1.00 90.62 95 ASP A CA 1
ATOM 742 C C . ASP A 1 95 ? 14.140 -10.959 -17.464 1.00 90.62 95 ASP A C 1
ATOM 744 O O . ASP A 1 95 ? 14.456 -11.935 -16.786 1.00 90.62 95 ASP A O 1
ATOM 748 N N . ASP A 1 96 ? 14.863 -9.837 -17.451 1.00 86.62 96 ASP A N 1
ATOM 749 C CA . ASP A 1 96 ? 16.060 -9.630 -16.626 1.00 86.62 96 ASP A CA 1
ATOM 750 C C . ASP A 1 96 ? 15.751 -9.160 -15.188 1.00 86.62 96 ASP A C 1
ATOM 752 O O . ASP A 1 96 ? 16.666 -8.933 -14.396 1.00 86.62 96 ASP A O 1
ATOM 756 N N . GLY A 1 97 ? 14.469 -9.023 -14.832 1.00 87.00 97 GLY A N 1
ATOM 757 C CA . GLY A 1 97 ? 14.007 -8.547 -13.528 1.00 87.00 97 GLY A CA 1
ATOM 758 C C . GLY A 1 97 ? 14.028 -7.025 -13.359 1.00 87.00 97 GLY A C 1
ATOM 759 O O . GLY A 1 97 ? 13.636 -6.532 -12.299 1.00 87.00 97 GLY A O 1
ATOM 760 N N . SER A 1 98 ? 14.458 -6.268 -14.373 1.00 90.19 98 SER A N 1
ATOM 761 C CA . SER A 1 98 ? 14.318 -4.810 -14.393 1.00 90.19 98 SER A CA 1
ATOM 762 C C . SER A 1 98 ? 12.885 -4.393 -14.739 1.00 90.19 98 SER A C 1
ATOM 764 O O . SER A 1 98 ? 12.069 -5.200 -15.180 1.00 90.19 98 SER A O 1
ATOM 766 N N . TYR A 1 99 ? 12.556 -3.118 -14.534 1.00 93.94 99 TYR A N 1
ATOM 767 C CA . TYR A 1 99 ? 11.223 -2.582 -14.811 1.00 93.94 99 TYR A CA 1
ATOM 768 C C . TYR A 1 99 ? 11.256 -1.725 -16.075 1.00 93.94 99 TYR A C 1
ATOM 770 O O . TYR A 1 99 ? 12.099 -0.837 -16.218 1.00 93.94 99 TYR A O 1
ATOM 778 N N . GLU A 1 100 ? 10.338 -1.976 -17.002 1.00 93.38 100 GLU A N 1
ATOM 779 C CA . GLU A 1 100 ? 10.195 -1.176 -18.209 1.00 93.38 100 GLU A CA 1
ATOM 780 C C . GLU A 1 100 ? 9.731 0.243 -17.890 1.00 93.38 100 GLU A C 1
ATOM 782 O O . GLU A 1 100 ? 8.808 0.480 -17.103 1.00 93.38 100 GLU A O 1
ATOM 787 N N . ARG A 1 101 ? 10.431 1.196 -18.507 1.00 92.56 101 ARG A N 1
ATOM 788 C CA . ARG A 1 101 ? 10.190 2.623 -18.379 1.00 92.56 101 ARG A CA 1
ATOM 789 C C . ARG A 1 101 ? 10.866 3.372 -19.511 1.00 92.56 101 ARG A C 1
ATOM 791 O O . ARG A 1 101 ? 12.043 3.154 -19.789 1.00 92.56 101 ARG A O 1
ATOM 798 N N . GLU A 1 102 ? 10.128 4.303 -20.092 1.00 90.94 102 GLU A N 1
ATOM 799 C CA . GLU A 1 102 ? 10.675 5.286 -21.016 1.00 90.94 102 GLU A CA 1
ATOM 800 C C . GLU A 1 102 ? 11.419 6.390 -20.256 1.00 90.94 102 GLU A C 1
ATOM 802 O O . GLU A 1 102 ? 11.042 6.791 -19.146 1.00 90.94 102 GLU A O 1
ATOM 807 N N . GLU A 1 103 ? 12.493 6.899 -20.858 1.00 87.62 103 GLU A N 1
ATOM 808 C CA . GLU A 1 103 ? 13.282 7.984 -20.280 1.00 87.62 103 GLU A CA 1
ATOM 809 C C . GLU A 1 103 ? 12.390 9.210 -20.012 1.00 87.62 103 GLU A C 1
ATOM 811 O O . GLU A 1 103 ? 11.538 9.564 -20.821 1.00 87.62 103 GLU A O 1
ATOM 816 N N . TYR A 1 104 ? 12.563 9.857 -18.855 1.00 85.75 104 TYR A N 1
ATOM 817 C CA . TYR A 1 104 ? 11.770 11.022 -18.411 1.00 85.75 104 TYR A CA 1
ATOM 818 C C . TYR A 1 104 ? 10.260 10.798 -18.190 1.00 85.75 104 TYR A C 1
ATOM 820 O O . TYR A 1 104 ? 9.565 11.722 -17.756 1.00 85.75 104 TYR A O 1
ATOM 828 N N . VAL A 1 105 ? 9.748 9.583 -18.383 1.00 92.19 105 VAL A N 1
ATOM 829 C CA . VAL A 1 105 ? 8.353 9.225 -18.081 1.00 92.19 105 VAL A CA 1
ATOM 830 C C . VAL A 1 105 ? 8.272 8.580 -16.694 1.00 92.19 105 VAL A C 1
ATOM 832 O O . VAL A 1 105 ? 9.273 8.083 -16.179 1.00 92.19 105 VAL A O 1
ATOM 835 N N . ALA A 1 106 ? 7.123 8.642 -16.019 1.00 93.94 106 ALA A N 1
ATOM 836 C CA . ALA A 1 106 ? 6.907 7.883 -14.783 1.00 93.94 106 ALA A CA 1
ATOM 837 C C . ALA A 1 106 ? 6.785 6.375 -15.081 1.00 93.94 106 ALA A C 1
ATOM 839 O O . ALA A 1 106 ? 6.382 5.991 -16.175 1.00 93.94 106 ALA A O 1
ATOM 840 N N . PHE A 1 107 ? 7.107 5.508 -14.116 1.00 95.62 107 PHE A N 1
ATOM 841 C CA . PHE A 1 107 ? 6.846 4.074 -14.276 1.00 95.62 107 PHE A CA 1
ATOM 842 C C . PHE A 1 107 ? 5.342 3.801 -14.442 1.00 95.62 107 PHE A C 1
ATOM 844 O O . PHE A 1 107 ? 4.517 4.334 -13.693 1.00 95.62 107 PHE A O 1
ATOM 851 N N . GLY A 1 108 ? 5.008 2.927 -15.392 1.00 94.81 108 GLY A N 1
ATOM 852 C CA . GLY A 1 108 ? 3.669 2.364 -15.535 1.00 94.81 108 GLY A CA 1
ATOM 853 C C . GLY A 1 108 ? 3.379 1.260 -14.506 1.00 94.81 108 GLY A C 1
ATOM 854 O O . GLY A 1 108 ? 4.251 0.925 -13.702 1.00 94.81 108 GLY A O 1
ATOM 855 N N . PRO A 1 109 ? 2.172 0.670 -14.524 1.00 96.75 109 PRO A N 1
ATOM 856 C CA . PRO A 1 109 ? 1.091 0.950 -15.472 1.00 96.75 109 PRO A CA 1
ATOM 857 C C . PRO A 1 109 ? 0.377 2.273 -15.164 1.00 96.75 109 PRO A C 1
ATOM 859 O O . PRO A 1 109 ? 0.409 2.762 -14.039 1.00 96.75 109 PRO A O 1
ATOM 862 N N . GLU A 1 110 ? -0.324 2.860 -16.134 1.00 94.81 110 GLU A N 1
ATOM 863 C CA . GLU A 1 110 ? -1.072 4.107 -15.896 1.00 94.81 110 GLU A CA 1
ATOM 864 C C . GLU A 1 110 ? -2.234 3.938 -14.907 1.00 94.81 110 GLU A C 1
ATOM 866 O O . GLU A 1 110 ? -2.688 4.912 -14.299 1.00 94.81 110 GLU A O 1
ATOM 871 N N . ARG A 1 111 ? -2.756 2.714 -14.762 1.00 96.12 111 ARG A N 1
ATOM 872 C CA . ARG A 1 111 ? -3.880 2.361 -13.888 1.00 96.12 111 ARG A CA 1
ATOM 873 C C . ARG A 1 111 ? -3.665 0.981 -13.276 1.00 96.12 111 ARG A C 1
ATOM 875 O O . ARG A 1 111 ? -2.955 0.151 -13.835 1.00 96.12 111 ARG A O 1
ATOM 882 N N . ALA A 1 112 ? -4.306 0.754 -12.135 1.00 98.19 112 ALA A N 1
ATOM 883 C CA . ALA A 1 112 ? -4.418 -0.573 -11.543 1.00 98.19 112 ALA A CA 1
ATOM 884 C C . ALA A 1 112 ? -5.158 -1.523 -12.505 1.00 98.19 112 ALA A C 1
ATOM 886 O O . ALA A 1 112 ? -6.074 -1.092 -13.209 1.00 98.19 112 ALA A O 1
ATOM 887 N N . THR A 1 113 ? -4.769 -2.801 -12.530 1.00 98.19 113 THR A N 1
ATOM 888 C CA . THR A 1 113 ? -5.448 -3.829 -13.342 1.00 98.19 113 THR A CA 1
ATOM 889 C C . THR A 1 113 ? -6.813 -4.184 -12.758 1.00 98.19 113 THR A C 1
ATOM 891 O O . THR A 1 113 ? -7.757 -4.483 -13.484 1.00 98.19 113 THR A O 1
ATOM 894 N N . TRP A 1 114 ? -6.927 -4.078 -11.437 1.00 98.56 114 TRP A N 1
ATOM 895 C CA . TRP A 1 114 ? -8.158 -4.260 -10.694 1.00 98.56 114 TRP A CA 1
ATOM 896 C C . TRP A 1 114 ? -8.197 -3.246 -9.556 1.00 98.56 114 TRP A C 1
ATOM 898 O O . TRP A 1 114 ? -7.170 -2.917 -8.961 1.00 98.56 114 TRP A O 1
ATOM 908 N N . SER A 1 115 ? -9.383 -2.725 -9.268 1.00 98.31 115 SER A N 1
ATOM 909 C CA . SER A 1 115 ? -9.603 -1.823 -8.145 1.00 98.31 115 SER A CA 1
ATOM 910 C C . SER A 1 115 ? -10.973 -2.094 -7.554 1.00 98.31 115 SER A C 1
ATOM 912 O O . SER A 1 115 ? -11.959 -2.206 -8.284 1.00 98.31 115 SER A O 1
ATOM 914 N N . TYR A 1 116 ? -11.032 -2.173 -6.231 1.00 98.44 116 TYR A N 1
ATOM 915 C CA . TYR A 1 116 ? -12.278 -2.248 -5.491 1.00 98.44 116 TYR A CA 1
ATOM 916 C C . TYR A 1 116 ? -12.495 -0.981 -4.674 1.00 98.44 116 TYR A C 1
ATOM 918 O O . TYR A 1 116 ? -11.651 -0.579 -3.871 1.00 98.44 116 TYR A O 1
ATOM 926 N N . THR A 1 117 ? -13.682 -0.406 -4.824 1.00 97.00 117 THR A N 1
ATOM 927 C CA . THR A 1 117 ? -14.285 0.517 -3.867 1.00 97.00 117 THR A CA 1
ATOM 928 C C . THR A 1 117 ? -15.723 0.069 -3.623 1.00 97.00 117 THR A C 1
ATOM 930 O O . THR A 1 117 ? -16.318 -0.602 -4.464 1.00 97.00 117 THR A O 1
ATOM 933 N N . ALA A 1 118 ? -16.271 0.413 -2.465 1.00 92.12 118 ALA A N 1
ATOM 934 C CA . ALA A 1 118 ? -17.647 0.096 -2.127 1.00 92.12 118 ALA A CA 1
ATOM 935 C C . ALA A 1 118 ? -18.577 0.994 -2.946 1.00 92.12 118 ALA A C 1
ATOM 937 O O . ALA A 1 118 ? -18.212 2.127 -3.263 1.00 92.12 118 ALA A O 1
ATOM 938 N N . GLU A 1 119 ? -19.779 0.498 -3.241 1.00 88.94 119 GLU A N 1
ATOM 939 C CA . GLU A 1 119 ? -20.834 1.276 -3.902 1.00 88.94 119 GLU A CA 1
ATOM 940 C C . GLU A 1 119 ? -21.062 2.603 -3.162 1.00 88.94 119 GLU A C 1
ATOM 942 O O . GLU A 1 119 ? -20.860 3.686 -3.714 1.00 88.94 119 GLU A O 1
ATOM 947 N N . GLU A 1 120 ? -21.299 2.509 -1.853 1.00 89.00 120 GLU A N 1
ATOM 948 C CA . GLU A 1 120 ? -21.232 3.639 -0.935 1.00 89.00 120 GLU A CA 1
ATOM 949 C C . GLU A 1 120 ? -19.780 3.882 -0.503 1.00 89.00 120 GLU A C 1
ATOM 951 O O . GLU A 1 120 ? -19.299 3.347 0.502 1.00 89.00 120 GLU A O 1
ATOM 956 N N . LYS A 1 121 ? -19.060 4.698 -1.281 1.00 90.31 121 LYS A N 1
ATOM 957 C CA . LYS A 1 121 ? -17.604 4.927 -1.178 1.00 90.31 121 LYS A CA 1
ATOM 958 C C . LYS A 1 121 ? -17.073 5.230 0.235 1.00 90.31 121 LYS A C 1
ATOM 960 O O . LYS A 1 121 ? -15.926 4.913 0.553 1.00 90.31 121 LYS A O 1
ATOM 965 N N . THR A 1 122 ? -17.874 5.845 1.101 1.00 88.31 122 THR A N 1
ATOM 966 C CA . THR A 1 122 ? -17.473 6.210 2.472 1.00 88.31 122 THR A CA 1
ATOM 967 C C . THR A 1 122 ? -17.534 5.045 3.465 1.00 88.31 122 THR A C 1
ATOM 969 O O . THR A 1 122 ? -16.936 5.139 4.535 1.00 88.31 122 THR A O 1
ATOM 972 N N . THR A 1 123 ? -18.177 3.928 3.106 1.00 86.69 123 THR A N 1
ATOM 973 C CA . THR A 1 123 ? -18.502 2.797 4.002 1.00 86.69 123 THR A CA 1
ATOM 974 C C . THR A 1 123 ? -17.291 2.195 4.704 1.00 86.69 123 THR A C 1
ATOM 976 O O . THR A 1 123 ? -17.381 1.810 5.867 1.00 86.69 123 THR A O 1
ATOM 979 N N . PHE A 1 124 ? -16.146 2.131 4.022 1.00 92.31 124 PHE A N 1
ATOM 980 C CA . PHE A 1 124 ? -14.907 1.588 4.584 1.00 92.31 124 PHE A CA 1
ATOM 981 C C . PHE A 1 124 ? -13.732 2.568 4.490 1.00 92.31 124 PHE A C 1
ATOM 983 O O . PHE A 1 124 ? -12.574 2.153 4.578 1.00 92.31 124 PHE A O 1
ATOM 990 N N . PHE A 1 125 ? -14.009 3.869 4.332 1.00 94.12 125 PHE A N 1
ATOM 991 C CA . PHE A 1 125 ? -12.958 4.879 4.258 1.00 94.12 125 PHE A CA 1
ATOM 992 C C . PHE A 1 125 ? -12.106 4.878 5.535 1.00 94.12 125 PHE A C 1
ATOM 994 O O . PHE A 1 125 ? -12.590 5.178 6.631 1.00 94.12 125 PHE A O 1
ATOM 1001 N N . SER A 1 126 ? -10.817 4.578 5.373 1.00 92.94 126 SER A N 1
ATOM 1002 C CA . SER A 1 126 ? -9.817 4.612 6.436 1.00 92.94 126 SER A CA 1
ATOM 1003 C C . SER A 1 126 ? -8.732 5.614 6.081 1.00 92.94 126 SER A C 1
ATOM 1005 O O . SER A 1 126 ? -7.998 5.420 5.117 1.00 92.94 126 SER A O 1
ATOM 1007 N N . HIS A 1 127 ? -8.591 6.680 6.868 1.00 89.06 127 HIS A N 1
ATOM 1008 C CA . HIS A 1 127 ? -7.618 7.746 6.598 1.00 89.06 127 HIS A CA 1
ATOM 1009 C C . HIS A 1 127 ? -6.173 7.391 7.004 1.00 89.06 127 HIS A C 1
ATOM 1011 O O . HIS A 1 127 ? -5.244 8.106 6.641 1.00 89.06 127 HIS A O 1
ATOM 1017 N N . PHE A 1 128 ? -5.984 6.293 7.737 1.00 85.06 128 PHE A N 1
ATOM 1018 C CA . PHE A 1 128 ? -4.698 5.739 8.170 1.00 85.06 128 PHE A CA 1
ATOM 1019 C C . PHE A 1 128 ? -4.824 4.216 8.325 1.00 85.06 128 PHE A C 1
ATOM 1021 O O . PHE A 1 128 ? -5.951 3.706 8.318 1.00 85.06 128 PHE A O 1
ATOM 1028 N N . ILE A 1 129 ? -3.695 3.502 8.448 1.00 88.00 129 ILE A N 1
ATOM 1029 C CA . ILE A 1 129 ? -3.612 2.032 8.591 1.00 88.00 129 ILE A CA 1
ATOM 1030 C C . ILE A 1 129 ? -4.414 1.284 7.510 1.00 88.00 129 ILE A C 1
ATOM 1032 O O . ILE A 1 129 ? -4.753 1.880 6.490 1.00 88.00 129 ILE A O 1
ATOM 1036 N N . SER A 1 130 ? -4.759 0.012 7.738 1.00 96.06 130 SER A N 1
ATOM 1037 C CA . SER A 1 130 ? -5.508 -0.883 6.829 1.00 96.06 130 SER A CA 1
ATOM 1038 C C . SER A 1 130 ? -4.642 -1.733 5.905 1.00 96.06 130 SER A C 1
ATOM 1040 O O . SER A 1 130 ? -3.439 -1.514 5.753 1.00 96.06 130 SER A O 1
ATOM 1042 N N . GLY A 1 131 ? -5.277 -2.745 5.324 1.00 96.94 131 GLY A N 1
ATOM 1043 C CA . GLY A 1 131 ? -4.637 -3.701 4.435 1.00 96.94 131 GLY A CA 1
ATOM 1044 C C . GLY A 1 131 ? -5.646 -4.580 3.713 1.00 96.94 131 GLY A C 1
ATOM 1045 O O . GLY A 1 131 ? -6.844 -4.549 4.002 1.00 96.94 131 GLY A O 1
ATOM 1046 N N . ALA A 1 132 ? -5.148 -5.358 2.764 1.00 97.75 132 ALA A N 1
ATOM 1047 C CA . ALA A 1 132 ? -5.940 -6.305 1.997 1.00 97.75 132 ALA A CA 1
ATOM 1048 C C . ALA A 1 132 ? -5.096 -7.538 1.672 1.00 97.75 132 ALA A C 1
ATOM 1050 O O . ALA A 1 132 ? -3.881 -7.441 1.616 1.00 97.75 132 ALA A O 1
ATOM 1051 N N . HIS A 1 133 ? -5.720 -8.688 1.448 1.00 97.50 133 HIS A N 1
ATOM 1052 C CA . HIS A 1 133 ? -5.042 -9.917 1.055 1.00 97.50 133 HIS A CA 1
ATOM 1053 C C . HIS A 1 133 ? -5.897 -10.692 0.061 1.00 97.50 133 HIS A C 1
ATOM 1055 O O . HIS A 1 133 ? -7.083 -10.927 0.292 1.00 97.50 133 HIS A O 1
ATOM 1061 N N . ARG A 1 134 ? -5.282 -11.132 -1.035 1.00 98.19 134 ARG A N 1
ATOM 1062 C CA . ARG A 1 134 ? -5.904 -12.080 -1.959 1.00 98.19 134 ARG A CA 1
ATOM 1063 C C . ARG A 1 134 ? -5.992 -13.460 -1.301 1.00 98.19 134 ARG A C 1
ATOM 1065 O O . ARG A 1 134 ? -5.081 -13.865 -0.580 1.00 98.19 134 ARG A O 1
ATOM 1072 N N . LEU A 1 135 ? -7.087 -14.172 -1.537 1.00 92.62 135 LEU A N 1
ATOM 1073 C CA . LEU A 1 135 ? -7.354 -15.509 -1.013 1.00 92.62 135 LEU A CA 1
ATOM 1074 C C . LEU A 1 135 ? -7.252 -16.573 -2.123 1.00 92.62 135 LEU A C 1
ATOM 1076 O O . LEU A 1 135 ? -7.389 -16.243 -3.303 1.00 92.62 135 LEU A O 1
ATOM 1080 N N . PRO A 1 136 ? -7.057 -17.864 -1.777 1.00 92.69 136 PRO A N 1
ATOM 1081 C CA . PRO A 1 136 ? -6.944 -18.946 -2.765 1.00 92.69 136 PRO A CA 1
ATOM 1082 C C . PRO A 1 136 ? -8.162 -19.115 -3.681 1.00 92.69 136 PRO A C 1
ATOM 1084 O O . PRO A 1 136 ? -8.020 -19.577 -4.807 1.00 92.69 136 PRO A O 1
ATOM 1087 N N . ASN A 1 137 ? -9.355 -18.733 -3.218 1.00 86.62 137 ASN A N 1
ATOM 1088 C CA . ASN A 1 137 ? -10.591 -18.762 -4.008 1.00 86.62 137 ASN A CA 1
ATOM 1089 C C . ASN A 1 137 ? -10.727 -17.567 -4.977 1.00 86.62 137 ASN A C 1
ATOM 1091 O O . ASN A 1 137 ? -11.738 -17.468 -5.662 1.00 86.62 137 ASN A O 1
ATOM 1095 N N . GLY A 1 138 ? -9.747 -16.656 -5.022 1.00 93.06 138 GLY A N 1
ATOM 1096 C CA . GLY A 1 138 ? -9.777 -15.437 -5.836 1.00 93.06 138 GLY A CA 1
ATOM 1097 C C . GLY A 1 138 ? -10.408 -14.229 -5.148 1.00 93.06 138 GLY A C 1
ATOM 1098 O O . GLY A 1 138 ? -10.211 -13.104 -5.603 1.00 93.06 138 GLY A O 1
ATOM 1099 N N . ASN A 1 139 ? -11.091 -14.420 -4.020 1.00 97.56 139 ASN A N 1
ATOM 1100 C CA . ASN A 1 139 ? -11.664 -13.317 -3.262 1.00 97.56 139 ASN A CA 1
ATOM 1101 C C . ASN A 1 139 ? -10.569 -12.479 -2.595 1.00 97.56 139 ASN A C 1
ATOM 1103 O O . ASN A 1 139 ? -9.446 -12.933 -2.374 1.00 97.56 139 ASN A O 1
ATOM 1107 N N . THR A 1 140 ? -10.903 -11.245 -2.237 1.00 97.81 140 THR A N 1
ATOM 1108 C CA . THR A 1 140 ? -9.997 -10.343 -1.526 1.00 97.81 140 THR A CA 1
ATOM 1109 C C . THR A 1 140 ? -10.549 -10.052 -0.136 1.00 97.81 140 THR A C 1
ATOM 1111 O O . THR A 1 140 ? -11.652 -9.534 0.012 1.00 97.81 140 THR A O 1
ATOM 1114 N N . PHE A 1 141 ? -9.769 -10.392 0.885 1.00 97.12 141 PHE A N 1
ATOM 1115 C CA . PHE A 1 141 ? -10.024 -10.089 2.289 1.00 97.12 141 PHE A CA 1
ATOM 1116 C C . PHE A 1 141 ? -9.486 -8.699 2.619 1.00 97.12 141 PHE A C 1
ATOM 1118 O O . PHE A 1 141 ? -8.319 -8.416 2.358 1.00 97.12 141 PHE A O 1
ATOM 1125 N N . ILE A 1 142 ? -10.309 -7.825 3.185 1.00 98.00 142 ILE A N 1
ATOM 1126 C CA . ILE A 1 142 ? -10.006 -6.405 3.368 1.00 98.00 142 ILE A CA 1
ATOM 1127 C C . ILE A 1 142 ? -10.217 -6.028 4.833 1.00 98.00 142 ILE A C 1
ATOM 1129 O O . ILE A 1 142 ? -11.268 -6.301 5.411 1.00 98.00 142 ILE A O 1
ATOM 1133 N N . CYS A 1 143 ? -9.227 -5.353 5.419 1.00 95.25 143 CYS A N 1
ATOM 1134 C CA . CYS A 1 143 ? -9.274 -4.813 6.774 1.00 95.25 143 CYS A CA 1
ATOM 1135 C C . CYS A 1 143 ? -9.239 -3.285 6.718 1.00 95.25 143 CYS A C 1
ATOM 1137 O O . CYS A 1 143 ? -8.174 -2.715 6.489 1.00 95.25 143 CYS A O 1
ATOM 1139 N N . SER A 1 144 ? -10.366 -2.623 6.979 1.00 93.50 144 SER A N 1
ATOM 1140 C CA . SER A 1 144 ? -10.447 -1.173 7.181 1.00 93.50 144 SER A CA 1
ATOM 1141 C C . SER A 1 144 ? -10.239 -0.847 8.659 1.00 93.50 144 SER A C 1
ATOM 1143 O O . SER A 1 144 ? -11.133 -1.016 9.493 1.00 93.50 144 SER A O 1
ATOM 1145 N N . GLY A 1 145 ? -9.028 -0.401 8.992 1.00 88.38 145 GLY A N 1
ATOM 1146 C CA . GLY A 1 145 ? -8.584 -0.242 10.373 1.00 88.38 145 GLY A CA 1
ATOM 1147 C C . GLY A 1 145 ? -9.291 0.889 11.119 1.00 88.38 145 GLY A C 1
ATOM 1148 O O . GLY A 1 145 ? -9.751 0.672 12.234 1.00 88.38 145 GLY A O 1
ATOM 1149 N N . ALA A 1 146 ? -9.443 2.072 10.512 1.00 87.56 146 ALA A N 1
ATOM 1150 C CA . ALA A 1 146 ? -10.086 3.203 11.190 1.00 87.56 146 ALA A CA 1
ATOM 1151 C C . ALA A 1 146 ? -11.579 2.963 11.458 1.00 87.56 146 ALA A C 1
ATOM 1153 O O . ALA A 1 146 ? -12.118 3.501 12.418 1.00 87.56 146 ALA A O 1
ATOM 1154 N N . GLN A 1 147 ? -12.243 2.164 10.616 1.00 82.62 147 GLN A N 1
ATOM 1155 C CA . GLN A 1 147 ? -13.658 1.820 10.785 1.00 82.62 147 GLN A CA 1
ATOM 1156 C C . GLN A 1 147 ? -13.871 0.565 11.642 1.00 82.62 147 GLN A C 1
ATOM 1158 O O . GLN A 1 147 ? -15.007 0.275 12.014 1.00 82.62 147 GLN A O 1
ATOM 1163 N N . GLY A 1 148 ? -12.811 -0.206 11.915 1.00 85.94 148 GLY A N 1
ATOM 1164 C CA . GLY A 1 148 ? -12.926 -1.516 12.554 1.00 85.94 148 GLY A CA 1
ATOM 1165 C C . GLY A 1 148 ? -13.748 -2.508 11.727 1.00 85.94 148 GLY A C 1
ATOM 1166 O O . GLY A 1 148 ? -14.461 -3.330 12.297 1.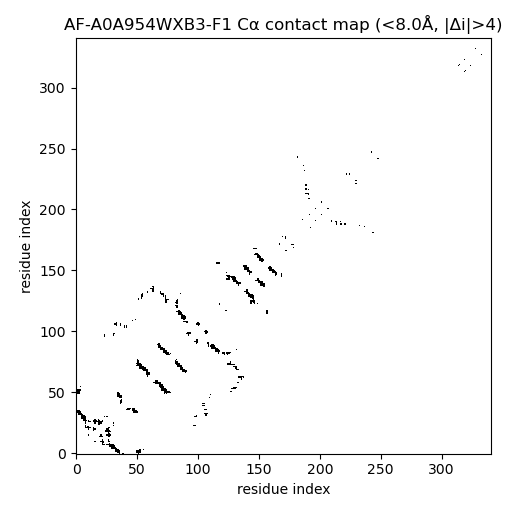00 85.94 148 GLY A O 1
ATOM 1167 N N . ILE A 1 149 ? -13.701 -2.410 10.393 1.00 87.19 149 ILE A N 1
ATOM 1168 C CA . ILE A 1 149 ? -14.466 -3.275 9.484 1.00 87.19 149 ILE A CA 1
ATOM 1169 C C . ILE A 1 149 ? -13.515 -4.261 8.814 1.00 87.19 149 ILE A C 1
ATOM 1171 O O . ILE A 1 149 ? -12.471 -3.879 8.289 1.00 87.19 149 ILE A O 1
ATOM 1175 N N . VAL A 1 150 ? -13.908 -5.528 8.794 1.00 90.94 150 VAL A N 1
ATOM 1176 C CA . VAL A 1 150 ? -13.230 -6.601 8.069 1.00 90.94 150 VAL A CA 1
ATOM 1177 C C . VAL A 1 150 ? -14.250 -7.277 7.168 1.00 90.94 150 VAL A C 1
ATOM 1179 O O . VAL A 1 150 ? -15.351 -7.583 7.615 1.00 90.94 150 VAL A O 1
ATOM 1182 N N . PHE A 1 151 ? -13.925 -7.487 5.900 1.00 92.12 151 PHE A N 1
ATOM 1183 C CA . PHE A 1 151 ? -14.869 -8.046 4.938 1.00 92.12 151 PHE A CA 1
ATOM 1184 C C . PHE A 1 151 ? -14.151 -8.753 3.796 1.00 92.12 151 PHE A C 1
ATOM 1186 O O . PHE A 1 151 ? -12.951 -8.577 3.593 1.00 92.12 151 PHE A O 1
ATOM 1193 N N . GLU A 1 152 ? -14.889 -9.562 3.049 1.00 91.62 152 GLU A N 1
ATOM 1194 C CA . GLU A 1 152 ? -14.383 -10.287 1.886 1.00 91.62 152 GLU A CA 1
ATOM 1195 C C . GLU A 1 152 ? -15.204 -9.925 0.652 1.00 91.62 152 GLU A C 1
ATOM 1197 O O . GLU A 1 152 ? -16.434 -9.876 0.719 1.00 91.62 152 GLU A O 1
ATOM 1202 N N . VAL A 1 153 ? -14.525 -9.691 -0.471 1.00 94.25 153 VAL A N 1
ATOM 1203 C CA . VAL A 1 153 ? -15.155 -9.382 -1.761 1.00 94.25 153 VAL A CA 1
ATOM 1204 C C . VAL A 1 153 ? -14.754 -10.386 -2.831 1.00 94.25 153 VAL A C 1
ATOM 1206 O O . VAL A 1 153 ? -13.610 -10.839 -2.855 1.00 94.25 153 VAL A O 1
ATOM 1209 N N . THR A 1 154 ? -15.673 -10.720 -3.735 1.00 93.94 154 THR A N 1
ATOM 1210 C CA . THR A 1 154 ? -15.362 -11.520 -4.930 1.00 93.94 154 THR A CA 1
ATOM 1211 C C . THR A 1 154 ? -14.503 -10.726 -5.926 1.00 93.94 154 THR A C 1
ATOM 1213 O O . THR A 1 154 ? -14.399 -9.500 -5.791 1.00 93.94 154 THR A O 1
ATOM 1216 N N . PRO A 1 155 ? -13.898 -11.364 -6.950 1.00 95.56 155 PRO A N 1
ATOM 1217 C CA . PRO A 1 155 ? -13.205 -10.649 -8.027 1.00 95.56 155 PRO A CA 1
ATOM 1218 C C . PRO A 1 155 ? -14.078 -9.593 -8.723 1.00 95.56 155 PRO A C 1
ATOM 1220 O O . PRO A 1 155 ? -13.577 -8.558 -9.155 1.00 95.56 155 PRO A O 1
ATOM 1223 N N . GLU A 1 156 ? -15.393 -9.810 -8.774 1.00 95.31 156 GLU A N 1
ATOM 1224 C CA . GLU A 1 156 ? -16.384 -8.883 -9.334 1.00 95.31 156 GLU A CA 1
ATOM 1225 C C . GLU A 1 156 ? -16.780 -7.762 -8.355 1.00 95.31 156 GLU A C 1
ATOM 1227 O O . GLU A 1 156 ? -17.644 -6.948 -8.671 1.00 95.31 156 GLU A O 1
ATOM 1232 N N . GLY A 1 157 ? -16.188 -7.724 -7.158 1.00 93.00 157 GLY A N 1
ATOM 1233 C CA . GLY A 1 157 ? -16.440 -6.697 -6.148 1.00 93.00 157 GLY A CA 1
ATOM 1234 C C . GLY A 1 157 ? -17.700 -6.919 -5.311 1.00 93.00 157 GLY A C 1
ATOM 1235 O O . GLY A 1 157 ? -18.160 -5.988 -4.656 1.00 93.00 157 GLY A O 1
ATOM 1236 N N . LYS A 1 158 ? -18.279 -8.127 -5.300 1.00 91.00 158 LYS A N 1
ATOM 1237 C CA . LYS A 1 158 ? -19.440 -8.427 -4.447 1.00 91.00 158 LYS A CA 1
ATOM 1238 C C . LYS A 1 158 ? -18.987 -8.781 -3.037 1.00 91.00 158 LYS A C 1
ATOM 1240 O O . LYS A 1 158 ? -18.187 -9.696 -2.872 1.00 91.00 158 LYS A O 1
ATOM 1245 N N . THR A 1 159 ? -19.530 -8.115 -2.022 1.00 89.94 159 THR A N 1
ATOM 1246 C CA . THR A 1 159 ? -19.278 -8.483 -0.621 1.00 89.94 159 THR A CA 1
ATOM 1247 C C . THR A 1 159 ? -19.880 -9.851 -0.312 1.00 89.94 159 THR A C 1
ATOM 1249 O O . THR A 1 159 ? -21.077 -10.064 -0.490 1.00 89.94 159 THR A O 1
ATOM 1252 N N . VAL A 1 160 ? -19.048 -10.773 0.168 1.00 90.81 160 VAL A N 1
ATOM 1253 C CA . VAL A 1 160 ? -19.447 -12.130 0.570 1.00 90.81 160 VAL A CA 1
ATOM 1254 C C . VAL A 1 160 ? -19.913 -12.137 2.021 1.00 90.81 160 VAL A C 1
ATOM 1256 O O . VAL A 1 160 ? -20.957 -12.692 2.350 1.00 90.81 160 VAL A O 1
ATOM 1259 N N . TRP A 1 161 ? -19.133 -11.506 2.894 1.00 86.75 161 TRP A N 1
ATOM 1260 C CA . TRP A 1 161 ? -19.445 -11.328 4.305 1.00 86.75 161 TRP A CA 1
ATOM 1261 C C . TRP A 1 161 ? -18.731 -10.085 4.833 1.00 86.75 161 TRP A C 1
ATOM 1263 O O . TRP A 1 161 ? -17.741 -9.623 4.260 1.00 86.75 161 TRP A O 1
ATOM 1273 N N . GLN A 1 162 ? -19.231 -9.555 5.946 1.00 87.12 162 GLN A N 1
ATOM 1274 C CA . GLN A 1 162 ? -18.643 -8.415 6.637 1.00 87.12 162 GLN A CA 1
ATOM 1275 C C . GLN A 1 162 ? -18.779 -8.585 8.149 1.00 87.12 162 GLN A C 1
ATOM 1277 O O . GLN A 1 162 ? -19.821 -8.992 8.655 1.00 87.12 162 GLN A O 1
ATOM 1282 N N . TYR A 1 163 ? -17.729 -8.206 8.863 1.00 81.75 163 TYR A N 1
ATOM 1283 C CA . TYR A 1 163 ? -17.700 -8.042 10.304 1.00 81.75 163 TYR A CA 1
ATOM 1284 C C . TYR A 1 163 ? -17.339 -6.594 10.636 1.00 81.75 163 TYR A C 1
ATOM 1286 O O . TYR A 1 163 ? -16.364 -6.050 10.118 1.00 81.75 163 TYR A O 1
ATOM 1294 N N . LYS A 1 164 ? -18.116 -5.971 11.521 1.00 85.00 164 LYS A N 1
ATOM 1295 C CA . LYS A 1 164 ? -17.809 -4.657 12.084 1.00 85.00 164 LYS A CA 1
ATOM 1296 C C . LYS A 1 164 ? -17.585 -4.821 13.577 1.00 85.00 164 LYS A C 1
ATOM 1298 O O . LYS A 1 164 ? -18.451 -5.345 14.273 1.00 85.00 164 LYS A O 1
ATOM 1303 N N . HIS A 1 165 ? -16.428 -4.376 14.048 1.00 78.50 165 HIS A N 1
ATOM 1304 C CA . HIS A 1 165 ? -16.122 -4.353 15.467 1.00 78.50 165 HIS A CA 1
ATOM 1305 C C . HIS A 1 165 ? -17.182 -3.520 16.217 1.00 78.50 165 HIS A C 1
ATOM 1307 O O . HIS A 1 165 ? -17.530 -2.433 15.749 1.00 78.50 165 HIS A O 1
ATOM 1313 N N . PRO A 1 166 ? -17.719 -4.013 17.349 1.00 74.62 166 PRO A N 1
ATOM 1314 C CA . PRO A 1 166 ? -18.868 -3.399 18.013 1.00 74.62 166 PRO A CA 1
ATOM 1315 C C . PRO A 1 166 ? -18.551 -2.063 18.693 1.00 74.62 166 PRO A C 1
ATOM 1317 O O . PRO A 1 166 ? -19.456 -1.249 18.864 1.00 74.62 166 PRO A O 1
ATOM 1320 N N . SER A 1 167 ? -17.295 -1.810 19.071 1.00 60.84 167 SER A N 1
ATOM 1321 C CA . SER A 1 167 ? -16.930 -0.527 19.677 1.00 60.84 167 SER A CA 1
ATOM 1322 C C . SER A 1 167 ? -16.882 0.600 18.640 1.00 60.84 167 SER A C 1
ATOM 1324 O O . SER A 1 167 ? -16.373 0.378 17.535 1.00 60.84 167 SER A O 1
ATOM 1326 N N . PRO A 1 168 ? -17.365 1.810 18.987 1.00 51.38 168 PRO A N 1
ATOM 1327 C CA . PRO A 1 168 ? -17.258 2.985 18.132 1.00 51.38 168 PRO A CA 1
ATOM 1328 C C . PRO A 1 168 ? -15.825 3.202 17.617 1.00 51.38 168 PRO A C 1
ATOM 1330 O O . PRO A 1 168 ? -14.867 2.933 18.346 1.00 51.38 168 PRO A O 1
ATOM 1333 N N . PRO A 1 169 ? -15.641 3.742 16.398 1.00 48.34 169 PRO A N 1
ATOM 1334 C CA . PRO A 1 169 ? -14.341 4.232 15.952 1.00 48.34 169 PRO A CA 1
ATOM 1335 C C . PRO A 1 169 ? -13.762 5.203 16.993 1.00 48.34 169 PRO A C 1
ATOM 1337 O O . PRO A 1 169 ? -14.318 6.276 17.217 1.00 48.34 169 PRO A O 1
ATOM 1340 N N . GLY A 1 170 ? -12.669 4.810 17.651 1.00 51.38 170 GLY A N 1
ATOM 1341 C CA . GLY A 1 170 ? -12.025 5.594 18.712 1.00 51.38 170 GLY A CA 1
ATOM 1342 C C . GLY A 1 170 ? -12.354 5.174 20.148 1.00 51.38 170 GLY A C 1
ATOM 1343 O O . GLY A 1 170 ? -11.685 5.646 21.062 1.00 51.38 170 GLY A O 1
ATOM 1344 N N . ASP A 1 171 ? -13.298 4.258 20.356 1.00 43.59 171 ASP A N 1
ATOM 1345 C CA . ASP A 1 171 ? -13.613 3.701 21.673 1.00 43.59 171 ASP A CA 1
ATOM 1346 C C . ASP A 1 171 ? -12.897 2.356 21.840 1.00 43.59 171 ASP A C 1
ATOM 1348 O O . ASP A 1 171 ? -13.460 1.264 21.748 1.00 43.59 171 ASP A O 1
ATOM 1352 N N . SER A 1 172 ? -11.577 2.425 21.985 1.00 39.16 172 SER A N 1
ATOM 1353 C CA . SER A 1 172 ? -10.800 1.283 22.451 1.00 39.16 172 SER A CA 1
ATOM 1354 C C . SER A 1 172 ? -11.170 1.046 23.912 1.00 39.16 172 SER A C 1
ATOM 1356 O O . SER A 1 172 ? -10.646 1.717 24.801 1.00 39.16 172 SER A O 1
ATOM 1358 N N . GLY A 1 173 ? -12.074 0.090 24.144 1.00 34.59 173 GLY A N 1
ATOM 1359 C CA . GLY A 1 173 ? -12.322 -0.466 25.470 1.00 34.59 173 GLY A CA 1
ATOM 1360 C C . GLY A 1 173 ? -11.009 -0.872 26.161 1.00 34.59 173 GLY A C 1
ATOM 1361 O O . GLY A 1 173 ? -9.974 -1.025 25.498 1.00 34.59 173 GLY A O 1
ATOM 1362 N N . PRO A 1 174 ? -11.020 -1.030 27.493 1.00 33.16 174 PRO A N 1
ATOM 1363 C CA . PRO A 1 174 ? -9.803 -1.179 28.280 1.00 33.16 174 PRO A CA 1
ATOM 1364 C C . PRO A 1 174 ? -9.055 -2.452 27.856 1.00 33.16 174 PRO A C 1
ATOM 1366 O O . PRO A 1 174 ? -9.459 -3.556 28.202 1.00 33.16 174 PRO A O 1
ATOM 1369 N N . GLY A 1 175 ? -7.981 -2.303 27.071 1.00 36.78 175 GLY A N 1
ATOM 1370 C CA . GLY A 1 175 ? -7.070 -3.403 26.733 1.00 36.78 175 GLY A CA 1
ATOM 1371 C C . GLY A 1 175 ? -6.616 -3.537 25.276 1.00 36.78 175 GLY A C 1
ATOM 1372 O O . GLY A 1 175 ? -5.723 -4.341 25.025 1.00 36.78 175 GLY A O 1
ATOM 1373 N N . VAL A 1 176 ? -7.151 -2.773 24.313 1.00 36.78 176 VAL A N 1
ATOM 1374 C CA . VAL A 1 176 ? -6.673 -2.828 22.910 1.00 36.78 176 VAL A CA 1
ATOM 1375 C C . VAL A 1 176 ? -6.484 -1.419 22.340 1.00 36.78 176 VAL A C 1
ATOM 1377 O O . VAL A 1 176 ? -7.255 -0.933 21.516 1.00 36.78 176 VAL A O 1
ATOM 1380 N N . THR A 1 177 ? -5.437 -0.734 22.790 1.00 37.19 177 THR A N 1
ATOM 1381 C CA . THR A 1 177 ? -5.002 0.569 22.266 1.00 37.19 177 THR A CA 1
ATOM 1382 C C . THR A 1 177 ? -4.248 0.393 20.942 1.00 37.19 177 THR A C 1
ATOM 1384 O O . THR A 1 177 ? -3.025 0.419 20.867 1.00 37.19 177 THR A O 1
ATOM 1387 N N . GLY A 1 178 ? -5.006 0.168 19.866 1.00 33.03 178 GLY A N 1
ATOM 1388 C CA . GLY A 1 178 ? -4.541 0.341 18.482 1.00 33.03 178 GLY A CA 1
ATOM 1389 C C . GLY A 1 178 ? -4.789 1.752 17.933 1.00 33.03 178 GLY A C 1
ATOM 1390 O O . GLY A 1 178 ? -4.333 2.085 16.840 1.00 33.03 178 GLY A O 1
ATOM 1391 N N . THR A 1 179 ? -5.492 2.601 18.683 1.00 34.59 179 THR A N 1
ATOM 1392 C CA . THR A 1 179 ? -5.409 4.046 18.509 1.00 34.59 179 THR A CA 1
ATOM 1393 C C . THR A 1 179 ? -4.067 4.473 19.089 1.00 34.59 179 THR A C 1
ATOM 1395 O O . THR A 1 179 ? -3.749 4.171 20.238 1.00 34.59 179 THR A O 1
ATOM 1398 N N . PHE A 1 180 ? -3.253 5.171 18.301 1.00 37.75 180 PHE A N 1
ATOM 1399 C CA . PHE A 1 180 ? -2.201 6.009 18.862 1.00 37.75 180 PHE A CA 1
ATOM 1400 C C . PHE A 1 180 ? -2.936 7.137 19.603 1.00 37.75 180 PHE A C 1
ATOM 1402 O O . PHE A 1 180 ? -3.077 8.244 19.089 1.00 37.75 180 PHE A O 1
ATOM 1409 N N . GLN A 1 181 ? -3.495 6.838 20.785 1.00 38.78 181 GLN A N 1
ATOM 1410 C CA . GLN A 1 181 ? -3.618 7.865 21.804 1.00 38.78 181 GLN A CA 1
ATOM 1411 C C . GLN A 1 181 ? -2.216 8.464 21.873 1.00 38.78 181 GLN A C 1
ATOM 1413 O O . GLN A 1 181 ? -1.255 7.690 21.971 1.00 38.78 181 GLN A O 1
ATOM 1418 N N . PRO A 1 182 ? -2.052 9.790 21.729 1.00 43.94 182 PRO A N 1
ATOM 1419 C CA . PRO A 1 182 ? -0.776 10.393 22.058 1.00 43.94 182 PRO A CA 1
ATOM 1420 C C . PRO A 1 182 ? -0.448 9.833 23.426 1.00 43.94 182 PRO A C 1
ATOM 1422 O O . PRO A 1 182 ? -1.282 9.959 24.329 1.00 43.94 182 PRO A O 1
ATOM 1425 N N . PHE A 1 183 ? 0.683 9.132 23.547 1.00 49.66 183 PHE A N 1
ATOM 1426 C CA . PHE A 1 183 ? 1.215 8.804 24.859 1.00 49.66 183 PHE A CA 1
ATOM 1427 C C . PHE A 1 183 ? 1.041 10.079 25.676 1.00 49.66 183 PHE A C 1
ATOM 1429 O O . PHE A 1 183 ? 1.506 11.116 25.185 1.00 49.66 183 PHE A O 1
ATOM 1436 N N . PRO A 1 184 ? 0.266 10.067 26.780 1.00 57.53 184 PRO A N 1
ATOM 1437 C CA . PRO A 1 184 ? 0.066 11.274 27.558 1.00 57.53 184 PRO A CA 1
ATOM 1438 C C . PRO A 1 184 ? 1.467 11.781 27.850 1.00 57.53 184 PRO A C 1
ATOM 1440 O O . PRO A 1 184 ? 2.263 11.071 28.467 1.00 57.53 184 PRO A O 1
ATOM 1443 N N . MET A 1 185 ? 1.813 12.911 27.227 1.00 60.66 185 MET A N 1
ATOM 1444 C CA . MET A 1 185 ? 3.183 13.391 27.255 1.00 60.66 185 MET A CA 1
ATOM 1445 C C . MET A 1 185 ? 3.493 13.593 28.730 1.00 60.66 185 MET A C 1
ATOM 1447 O O . MET A 1 185 ? 2.714 14.290 29.393 1.00 60.66 185 MET A O 1
ATOM 1451 N N . PRO A 1 186 ? 4.544 12.945 29.257 1.00 72.44 186 PRO A N 1
ATOM 1452 C CA . PRO A 1 186 ? 4.861 13.086 30.661 1.00 72.44 186 PRO A CA 1
ATOM 1453 C C . PRO A 1 186 ? 5.041 14.569 30.952 1.00 72.44 186 PRO A C 1
ATOM 1455 O O . PRO A 1 186 ? 5.611 15.306 30.135 1.00 72.44 186 PRO A O 1
ATOM 1458 N N . ARG A 1 187 ? 4.498 15.030 32.079 1.00 77.00 187 ARG A N 1
ATOM 1459 C CA . ARG A 1 187 ? 4.667 16.437 32.444 1.00 77.00 187 ARG A CA 1
ATOM 1460 C C . ARG A 1 187 ? 6.155 16.704 32.662 1.00 77.00 187 ARG A C 1
ATOM 1462 O O . ARG A 1 187 ? 6.893 15.843 33.139 1.00 77.00 187 ARG A O 1
ATOM 1469 N N . THR A 1 188 ? 6.618 17.897 32.303 1.00 77.75 188 THR A N 1
ATOM 1470 C CA . THR A 1 188 ? 7.986 18.311 32.635 1.00 77.75 188 THR A CA 1
ATOM 1471 C C . THR A 1 188 ? 8.178 18.183 34.146 1.00 77.75 188 THR A C 1
ATOM 1473 O O . THR A 1 188 ? 7.398 18.754 34.902 1.00 77.75 188 THR A O 1
ATOM 1476 N N . GLY A 1 189 ? 9.179 17.408 34.574 1.00 81.38 189 GLY A N 1
ATOM 1477 C CA . GLY A 1 189 ? 9.420 17.114 35.991 1.00 81.38 189 GLY A CA 1
ATOM 1478 C C . GLY A 1 189 ? 8.748 15.851 36.533 1.00 81.38 189 GLY A C 1
ATOM 1479 O O . GLY A 1 189 ? 8.960 15.524 37.696 1.00 81.38 189 GLY A O 1
ATOM 1480 N N . GLU A 1 190 ? 7.970 15.116 35.732 1.00 87.31 190 GLU A N 1
ATOM 1481 C CA . GLU A 1 190 ? 7.389 13.838 36.159 1.00 87.31 190 GLU A CA 1
ATOM 1482 C C . GLU A 1 190 ? 8.474 12.774 36.333 1.00 87.31 190 GLU A C 1
ATOM 1484 O O . GLU A 1 190 ? 9.182 12.430 35.386 1.00 87.31 190 GLU A O 1
ATOM 1489 N N . ILE A 1 191 ? 8.601 12.241 37.544 1.00 88.38 191 ILE A N 1
ATOM 1490 C CA . ILE A 1 191 ? 9.671 11.303 37.898 1.00 88.38 191 ILE A CA 1
ATOM 1491 C C . ILE A 1 191 ? 9.400 9.916 37.328 1.00 88.38 191 ILE A C 1
ATOM 1493 O O . ILE A 1 191 ? 10.307 9.253 36.826 1.00 88.38 191 ILE A O 1
ATOM 1497 N N . LEU A 1 192 ? 8.149 9.465 37.412 1.00 86.88 192 LEU A N 1
ATOM 1498 C CA . LEU A 1 192 ? 7.737 8.173 36.887 1.00 86.88 192 LEU A CA 1
ATOM 1499 C C . LEU A 1 192 ? 6.317 8.277 36.329 1.00 86.88 192 LEU A C 1
ATOM 1501 O O . LEU A 1 192 ? 5.375 8.295 37.122 1.00 86.88 192 LEU A O 1
ATOM 1505 N N . PRO A 1 193 ? 6.154 8.335 34.997 1.00 84.06 193 PRO A N 1
ATOM 1506 C CA . PRO A 1 193 ? 4.846 8.496 34.377 1.00 84.06 193 PRO A CA 1
ATOM 1507 C C . PRO A 1 193 ? 3.902 7.326 34.649 1.00 84.06 193 PRO A C 1
ATOM 1509 O O . PRO A 1 193 ? 4.335 6.175 34.734 1.00 84.06 193 PRO A O 1
ATOM 1512 N N . GLU A 1 194 ? 2.596 7.589 34.690 1.00 75.69 194 GLU A N 1
ATOM 1513 C CA . GLU A 1 194 ? 1.574 6.564 34.972 1.00 75.69 194 GLU A CA 1
ATOM 1514 C C . GLU A 1 194 ? 1.619 5.361 34.013 1.00 75.69 194 GLU A C 1
ATOM 1516 O O . GLU A 1 194 ? 1.463 4.210 34.427 1.00 75.69 194 GLU A O 1
ATOM 1521 N N . PHE A 1 195 ? 1.940 5.590 32.735 1.00 75.44 195 PHE A N 1
ATOM 1522 C CA . PHE A 1 195 ? 2.086 4.501 31.762 1.00 75.44 195 PHE A CA 1
ATOM 1523 C C . PHE A 1 195 ? 3.284 3.576 32.057 1.00 75.44 195 PHE A C 1
ATOM 1525 O O . PHE A 1 195 ? 3.321 2.451 31.561 1.00 75.44 195 PHE A O 1
ATOM 1532 N N . VAL A 1 196 ? 4.251 4.032 32.863 1.00 78.94 196 VAL A N 1
ATOM 1533 C CA . VAL A 1 196 ? 5.374 3.230 33.374 1.00 78.94 196 VAL A CA 1
ATOM 1534 C C . VAL A 1 196 ? 5.029 2.604 34.730 1.00 78.94 196 VAL A C 1
ATOM 1536 O O . VAL A 1 196 ? 5.429 1.471 34.988 1.00 78.94 196 VAL A O 1
ATOM 1539 N N . ARG A 1 197 ? 4.251 3.291 35.580 1.00 81.12 197 ARG A N 1
ATOM 1540 C CA . ARG A 1 197 ? 3.806 2.778 36.891 1.00 81.12 197 ARG A CA 1
ATOM 1541 C C . ARG A 1 197 ? 2.914 1.537 36.760 1.00 81.12 197 ARG A C 1
ATOM 1543 O O . ARG A 1 197 ? 3.110 0.571 37.494 1.00 81.12 197 ARG A O 1
ATOM 1550 N N . GLY A 1 198 ? 1.983 1.530 35.801 1.00 75.06 198 GLY A N 1
ATOM 1551 C CA . GLY A 1 198 ? 1.026 0.432 35.599 1.00 75.06 198 GLY A CA 1
ATOM 1552 C C . GLY A 1 198 ? 1.670 -0.956 35.411 1.00 75.06 198 GLY A C 1
ATOM 1553 O O . GLY A 1 198 ? 1.322 -1.887 36.138 1.00 75.06 198 GLY A O 1
ATOM 1554 N N . PRO A 1 199 ? 2.638 -1.122 34.488 1.00 81.25 199 PRO A N 1
ATOM 1555 C CA . PRO A 1 199 ? 3.335 -2.395 34.283 1.00 81.25 199 PRO A CA 1
ATOM 1556 C C . PRO A 1 199 ? 4.207 -2.868 35.455 1.00 81.25 199 PRO A C 1
ATOM 1558 O O . PRO A 1 199 ? 4.480 -4.063 35.554 1.00 81.25 199 PRO A O 1
ATOM 1561 N N . LEU A 1 200 ? 4.661 -1.958 36.323 1.00 81.94 200 LEU A N 1
ATOM 1562 C CA . LEU A 1 200 ? 5.593 -2.268 37.413 1.00 81.94 200 LEU A CA 1
ATOM 1563 C C . LEU A 1 200 ? 4.923 -2.893 38.642 1.00 81.94 200 LEU A C 1
ATOM 1565 O O . LEU A 1 200 ? 5.636 -3.387 39.510 1.00 81.94 200 LEU A O 1
ATOM 1569 N N . GLN A 1 201 ? 3.585 -2.902 38.703 1.00 85.12 201 GLN A N 1
ATOM 1570 C CA . GLN A 1 201 ? 2.816 -3.506 39.802 1.00 85.12 201 GLN A CA 1
ATOM 1571 C C . GLN A 1 201 ? 3.280 -3.015 41.188 1.00 85.12 201 GLN A C 1
ATOM 1573 O O . GLN A 1 201 ? 3.520 -3.806 42.097 1.00 85.12 201 GLN A O 1
ATOM 1578 N N . LEU A 1 202 ? 3.438 -1.696 41.331 1.00 89.00 202 LEU A N 1
ATOM 1579 C CA . LEU A 1 202 ? 3.942 -1.060 42.551 1.00 89.00 202 LEU A CA 1
ATOM 1580 C C . LEU A 1 202 ? 3.016 -1.297 43.756 1.00 89.00 202 LEU A C 1
ATOM 1582 O O . LEU A 1 202 ? 1.788 -1.255 43.611 1.00 89.00 202 LEU A O 1
ATOM 1586 N N . SER A 1 203 ? 3.601 -1.478 44.945 1.00 93.31 203 SER A N 1
ATOM 1587 C CA . SER A 1 203 ? 2.862 -1.492 46.215 1.00 93.31 203 SER A CA 1
ATOM 1588 C C . SER A 1 203 ? 2.333 -0.099 46.569 1.00 93.31 203 SER A C 1
ATOM 1590 O O . SER A 1 203 ? 2.744 0.904 45.980 1.00 93.31 203 SER A O 1
ATOM 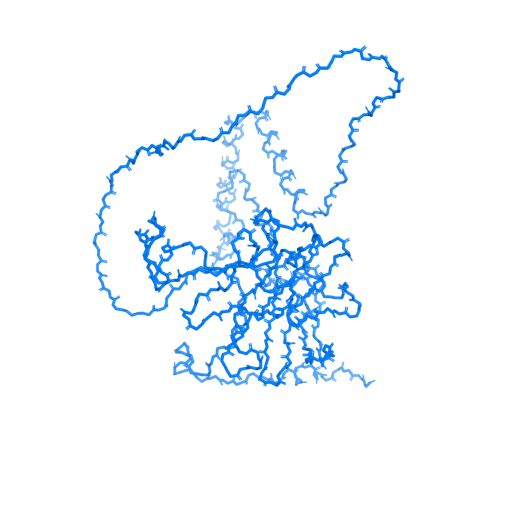1592 N N . ASP A 1 204 ? 1.421 -0.020 47.534 1.00 92.81 204 ASP A N 1
ATOM 1593 C CA . ASP A 1 204 ? 0.851 1.264 47.949 1.00 92.81 204 ASP A CA 1
ATOM 1594 C C . ASP A 1 204 ? 1.905 2.162 48.619 1.00 92.81 204 ASP A C 1
ATOM 1596 O O . ASP A 1 204 ? 1.954 3.355 48.330 1.00 92.81 204 ASP A O 1
ATOM 1600 N N . GLU A 1 205 ? 2.852 1.583 49.364 1.00 94.12 205 GLU A N 1
ATOM 1601 C CA . GLU A 1 205 ? 3.988 2.310 49.951 1.00 94.12 205 GLU A CA 1
ATOM 1602 C C . GLU A 1 205 ? 4.950 2.852 48.879 1.00 94.12 205 GLU A C 1
ATOM 1604 O O . GLU A 1 205 ? 5.512 3.942 49.015 1.00 94.12 205 GLU A O 1
ATOM 1609 N N . GLN A 1 206 ? 5.148 2.105 47.785 1.00 92.56 206 GLN A N 1
ATOM 1610 C CA . GLN A 1 206 ? 5.972 2.549 46.657 1.00 92.56 206 GLN A CA 1
ATOM 1611 C C . GLN A 1 206 ? 5.310 3.696 45.890 1.00 92.56 206 GLN A C 1
ATOM 1613 O O . GLN A 1 206 ? 6.005 4.617 45.461 1.00 92.56 206 GLN A O 1
ATOM 1618 N N . LYS A 1 207 ? 3.982 3.661 45.726 1.00 90.00 207 LYS A N 1
ATOM 1619 C CA . LYS A 1 207 ? 3.224 4.768 45.121 1.00 90.00 207 LYS A CA 1
ATOM 1620 C C . LYS A 1 207 ? 3.300 6.016 45.994 1.00 90.00 207 LYS A C 1
ATOM 1622 O O . LYS A 1 207 ? 3.613 7.082 45.478 1.00 90.00 207 LYS A O 1
ATOM 1627 N N . GLU A 1 208 ? 3.108 5.865 47.304 1.00 93.38 208 GLU A N 1
ATOM 1628 C CA . GLU A 1 208 ? 3.207 6.969 48.264 1.00 93.38 208 GLU A CA 1
ATOM 1629 C C . GLU A 1 208 ? 4.597 7.620 48.229 1.00 93.38 208 GLU A C 1
ATOM 1631 O O . GLU A 1 208 ? 4.707 8.832 48.055 1.00 93.38 208 GLU A O 1
ATOM 1636 N N . SER A 1 209 ? 5.662 6.812 48.246 1.00 94.31 209 SER A N 1
ATOM 1637 C CA . SER A 1 209 ? 7.045 7.306 48.148 1.00 94.31 209 SER A CA 1
ATOM 1638 C C . SER A 1 209 ? 7.315 8.065 46.840 1.00 94.31 209 SER A C 1
ATOM 1640 O O . SER A 1 209 ? 8.030 9.068 46.825 1.00 94.31 209 SER A O 1
ATOM 1642 N N . LEU A 1 210 ? 6.756 7.600 45.716 1.00 92.69 210 LEU A N 1
ATOM 1643 C CA . LEU A 1 210 ? 6.894 8.278 44.424 1.00 92.69 210 LEU A CA 1
ATOM 1644 C C . LEU A 1 210 ? 6.130 9.602 44.380 1.00 92.69 210 LEU A C 1
ATOM 1646 O O . LEU A 1 210 ? 6.606 10.549 43.757 1.00 92.69 210 LEU A O 1
ATOM 1650 N N . ASP A 1 211 ? 4.969 9.678 45.024 1.00 90.56 211 ASP A N 1
ATOM 1651 C CA . ASP A 1 211 ? 4.168 10.898 45.082 1.00 90.56 211 ASP A CA 1
ATOM 1652 C C . ASP A 1 211 ? 4.797 11.947 46.013 1.00 90.56 211 ASP A C 1
ATOM 1654 O O . ASP A 1 211 ? 4.739 13.144 45.726 1.00 90.56 211 ASP A O 1
ATOM 1658 N N . GLU A 1 212 ? 5.456 11.525 47.095 1.00 94.38 212 GLU A N 1
ATOM 1659 C CA . GLU A 1 212 ? 6.276 12.408 47.933 1.00 94.38 212 GLU A CA 1
ATOM 1660 C C . GLU A 1 212 ? 7.483 12.959 47.172 1.00 94.38 212 GLU A C 1
ATOM 1662 O O . GLU A 1 212 ? 7.694 14.174 47.139 1.00 94.38 212 GLU A O 1
ATOM 1667 N N . LEU A 1 213 ? 8.233 12.087 46.494 1.00 94.94 213 LEU A N 1
ATOM 1668 C CA . LEU A 1 213 ? 9.386 12.499 45.697 1.00 94.94 213 LEU A CA 1
ATOM 1669 C C . LEU A 1 213 ? 8.970 13.449 44.564 1.00 94.94 213 LEU A C 1
ATOM 1671 O O . LEU A 1 213 ? 9.667 14.419 44.263 1.00 94.94 213 LEU A O 1
ATOM 1675 N N . GLN A 1 214 ? 7.805 13.208 43.962 1.00 93.62 214 GLN A N 1
ATOM 1676 C CA . GLN A 1 214 ? 7.248 14.084 42.942 1.00 93.62 214 GLN A CA 1
ATOM 1677 C C . GLN A 1 214 ? 6.951 15.490 43.482 1.00 93.62 214 GLN A C 1
ATOM 1679 O O . GLN A 1 214 ? 7.256 16.464 42.798 1.00 93.62 214 GLN A O 1
ATOM 1684 N N . LYS A 1 215 ? 6.414 15.620 44.704 1.00 92.31 215 LYS A N 1
ATOM 1685 C CA . LYS A 1 215 ? 6.195 16.931 45.345 1.00 92.31 215 LYS A CA 1
ATOM 1686 C C . LYS A 1 215 ? 7.508 17.674 45.585 1.00 92.31 215 LYS A C 1
ATOM 1688 O O . LYS A 1 215 ? 7.558 18.887 45.405 1.00 92.31 215 LYS A O 1
ATOM 1693 N N . GLU A 1 216 ? 8.569 16.965 45.973 1.00 94.56 216 GLU A N 1
ATOM 1694 C CA . GLU A 1 216 ? 9.892 17.571 46.163 1.00 94.56 216 GLU A CA 1
ATOM 1695 C C . GLU A 1 216 ? 10.460 18.111 44.842 1.00 94.56 216 GLU A C 1
ATOM 1697 O O . GLU A 1 216 ? 10.994 19.221 44.796 1.00 94.56 216 GLU A O 1
ATOM 1702 N N . VAL A 1 217 ? 10.328 17.346 43.756 1.00 92.88 217 VAL A N 1
ATOM 1703 C CA . VAL A 1 217 ? 10.763 17.784 42.423 1.00 92.88 217 VAL A CA 1
ATOM 1704 C C . VAL A 1 217 ? 9.922 18.950 41.911 1.00 92.88 217 VAL A C 1
ATOM 1706 O O . VAL A 1 217 ? 10.499 19.898 41.382 1.00 92.88 217 VAL A O 1
ATOM 1709 N N . ASP A 1 218 ? 8.602 18.924 42.113 1.00 88.06 218 ASP A N 1
ATOM 1710 C CA . ASP A 1 218 ? 7.707 20.026 41.741 1.00 88.06 218 ASP A CA 1
ATOM 1711 C C . ASP A 1 218 ? 8.115 21.320 42.474 1.00 88.06 218 ASP A C 1
ATOM 1713 O O . ASP A 1 218 ? 8.329 22.348 41.834 1.00 88.06 218 ASP A O 1
ATOM 1717 N N . GLY A 1 219 ? 8.360 21.249 43.788 1.00 91.38 219 GLY A N 1
ATOM 1718 C CA . GLY A 1 219 ? 8.822 22.401 44.570 1.00 91.38 219 GLY A CA 1
ATOM 1719 C C . GLY A 1 219 ? 10.176 22.951 44.107 1.00 91.38 219 GLY A C 1
ATOM 1720 O O . GLY A 1 219 ? 10.341 24.160 43.969 1.00 91.38 219 GLY A O 1
ATOM 1721 N N . LYS A 1 220 ? 11.142 22.080 43.788 1.00 92.38 220 LYS A N 1
ATOM 1722 C CA . LYS A 1 220 ? 12.444 22.515 43.249 1.00 92.38 22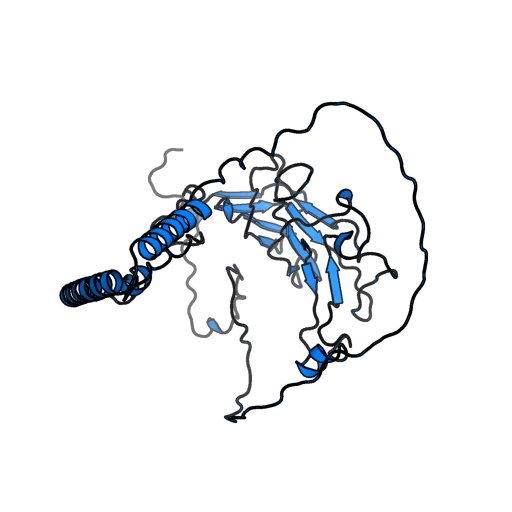0 LYS A CA 1
ATOM 1723 C C . LYS A 1 220 ? 12.321 23.150 41.868 1.00 92.38 220 LYS A C 1
ATOM 1725 O O . LYS A 1 220 ? 13.059 24.081 41.557 1.00 92.38 220 LYS A O 1
ATOM 1730 N N . LEU A 1 221 ? 11.425 22.646 41.022 1.00 87.56 221 LEU A N 1
ATOM 1731 C CA . LEU A 1 221 ? 11.178 23.242 39.711 1.00 87.56 221 LEU A CA 1
ATOM 1732 C C . LEU A 1 221 ? 10.559 24.633 39.840 1.00 87.56 221 LEU A C 1
ATOM 1734 O O . LEU A 1 221 ? 10.948 25.520 39.081 1.00 87.56 221 LEU A O 1
ATOM 1738 N N . ASP A 1 222 ? 9.686 24.845 40.824 1.00 87.44 222 ASP A N 1
ATOM 1739 C CA . ASP A 1 222 ? 9.099 26.158 41.095 1.00 87.44 222 ASP A CA 1
ATOM 1740 C C . ASP A 1 222 ? 10.124 27.192 41.579 1.00 87.44 222 ASP A C 1
ATOM 1742 O O . ASP A 1 222 ? 9.996 28.374 41.270 1.00 87.44 222 ASP A O 1
ATOM 1746 N N . GLU A 1 223 ? 11.175 26.762 42.279 1.00 92.44 223 GLU A N 1
ATOM 1747 C CA . GLU A 1 223 ? 12.280 27.642 42.683 1.00 92.44 223 GLU A CA 1
ATOM 1748 C C . GLU A 1 223 ? 13.246 27.970 41.532 1.00 92.44 223 GLU A C 1
ATOM 1750 O O . GLU A 1 223 ? 13.869 29.034 41.518 1.00 92.44 223 GLU A O 1
ATOM 1755 N N . ILE A 1 224 ? 13.407 27.052 40.573 1.00 92.25 224 ILE A N 1
ATOM 1756 C CA . ILE A 1 224 ? 14.351 27.198 39.454 1.00 92.25 224 ILE A CA 1
ATOM 1757 C C . ILE A 1 224 ? 13.746 28.022 38.313 1.00 92.25 224 ILE A C 1
ATOM 1759 O O . ILE A 1 224 ? 14.463 28.760 37.630 1.00 92.25 224 ILE A O 1
ATOM 1763 N N . LEU A 1 225 ? 12.448 27.861 38.056 1.00 91.00 225 LEU A N 1
ATOM 1764 C CA . LEU A 1 225 ? 11.776 28.464 36.913 1.00 91.00 225 LEU A CA 1
ATOM 1765 C C . LEU A 1 225 ? 11.183 29.827 37.265 1.00 91.00 225 LEU A C 1
ATOM 1767 O O . LEU A 1 225 ? 10.560 30.022 38.300 1.00 91.00 225 LEU A O 1
ATOM 1771 N N . THR A 1 226 ? 11.317 30.776 36.343 1.00 93.00 226 THR A N 1
ATOM 1772 C CA . THR A 1 226 ? 10.587 32.047 36.440 1.00 93.00 226 THR A CA 1
ATOM 1773 C C . THR A 1 226 ? 9.096 31.848 36.159 1.00 93.00 226 THR A C 1
ATOM 1775 O O . THR A 1 226 ? 8.714 30.952 35.401 1.00 93.00 226 THR A O 1
ATOM 1778 N N . GLU A 1 227 ? 8.251 32.756 36.657 1.00 87.69 227 GLU A N 1
ATOM 1779 C CA . GLU A 1 227 ? 6.801 32.750 36.391 1.00 87.69 227 GLU A CA 1
ATOM 1780 C C . GLU A 1 227 ? 6.481 32.704 34.883 1.00 87.69 227 GLU A C 1
ATOM 1782 O O . GLU A 1 227 ? 5.559 32.018 34.438 1.00 87.69 227 GLU A O 1
ATOM 1787 N N . ALA A 1 228 ? 7.284 33.392 34.060 1.00 88.31 228 ALA A N 1
ATOM 1788 C CA . ALA A 1 228 ? 7.132 33.384 32.606 1.00 88.31 228 ALA A CA 1
ATOM 1789 C C . ALA A 1 228 ? 7.430 32.004 31.988 1.00 88.31 228 ALA A C 1
ATOM 1791 O O . ALA A 1 228 ? 6.738 31.582 31.061 1.00 88.31 228 ALA A O 1
ATOM 1792 N N . GLN A 1 229 ? 8.432 31.285 32.505 1.00 88.50 229 GLN A N 1
ATOM 1793 C CA . GLN A 1 229 ? 8.799 29.944 32.038 1.00 88.50 229 GLN A CA 1
ATOM 1794 C C . GLN A 1 229 ? 7.795 28.884 32.502 1.00 88.50 229 GLN A C 1
ATOM 1796 O O . GLN A 1 229 ? 7.444 28.004 31.717 1.00 88.50 229 GLN A O 1
ATOM 1801 N N . GLN A 1 230 ? 7.280 28.995 33.731 1.00 85.00 230 GLN A N 1
ATOM 1802 C CA . GLN A 1 230 ? 6.186 28.151 34.224 1.00 85.00 230 GLN A CA 1
ATOM 1803 C C . GLN A 1 230 ? 4.935 28.312 33.353 1.00 85.00 230 GLN A C 1
ATOM 1805 O O . GLN A 1 230 ? 4.343 27.323 32.918 1.00 85.00 230 GLN A O 1
ATOM 1810 N N . LYS A 1 231 ? 4.580 29.560 33.019 1.00 85.81 231 LYS A N 1
ATOM 1811 C CA . LYS A 1 231 ? 3.463 29.855 32.117 1.00 85.81 231 LYS A CA 1
ATOM 1812 C C . LYS A 1 231 ? 3.682 29.272 30.719 1.00 85.81 231 LYS A C 1
ATOM 1814 O O . LYS A 1 231 ? 2.787 28.628 30.183 1.00 85.81 231 LYS A O 1
ATOM 1819 N N . GLN A 1 232 ? 4.880 29.423 30.155 1.00 84.06 232 GLN A N 1
ATOM 1820 C CA . GLN A 1 232 ? 5.207 28.853 28.847 1.00 84.06 232 GLN A CA 1
ATOM 1821 C C . GLN A 1 232 ? 5.091 27.317 28.836 1.00 84.06 232 GLN A C 1
ATOM 1823 O O . GLN A 1 232 ? 4.596 26.749 27.864 1.00 84.06 232 GLN A O 1
ATOM 1828 N N . LEU A 1 233 ? 5.504 26.635 29.910 1.00 80.62 233 LEU A N 1
ATOM 1829 C CA . LEU A 1 233 ? 5.345 25.183 30.042 1.00 80.62 233 LEU A CA 1
ATOM 1830 C C . LEU A 1 233 ? 3.872 24.762 30.129 1.00 80.62 233 LEU A C 1
ATOM 1832 O O . LEU A 1 233 ? 3.487 23.775 29.499 1.00 80.62 233 LEU A O 1
ATOM 1836 N N . ALA A 1 234 ? 3.047 25.513 30.862 1.00 79.19 234 ALA A N 1
ATOM 1837 C CA . ALA A 1 234 ? 1.609 25.266 30.946 1.00 79.19 234 ALA A CA 1
ATOM 1838 C C . ALA A 1 234 ? 0.920 25.440 29.580 1.00 79.19 234 ALA A C 1
ATOM 1840 O O . ALA A 1 234 ? 0.194 24.544 29.143 1.00 79.19 234 ALA A O 1
ATOM 1841 N N . ASP A 1 235 ? 1.235 26.523 28.861 1.00 78.69 235 ASP A N 1
ATOM 1842 C CA . ASP A 1 235 ? 0.700 26.808 27.524 1.00 78.69 235 ASP A CA 1
ATOM 1843 C C . ASP A 1 235 ? 1.107 25.716 26.512 1.00 78.69 235 ASP A C 1
ATOM 1845 O O . ASP A 1 235 ? 0.298 25.268 25.696 1.00 78.69 235 ASP A O 1
ATOM 1849 N N . MET A 1 236 ? 2.352 25.223 26.587 1.00 73.44 236 MET A N 1
ATOM 1850 C CA . MET A 1 236 ? 2.832 24.106 25.760 1.00 73.44 236 MET A CA 1
ATOM 1851 C C . MET A 1 236 ? 2.101 22.793 26.072 1.00 73.44 236 MET A C 1
ATOM 1853 O O . MET A 1 236 ? 1.751 22.046 25.153 1.00 73.44 236 MET A O 1
ATOM 1857 N N . ALA A 1 237 ? 1.845 22.508 27.351 1.00 69.00 237 ALA A N 1
ATOM 1858 C CA . ALA A 1 237 ? 1.111 21.318 27.775 1.00 69.00 237 ALA A CA 1
ATOM 1859 C C . ALA A 1 237 ? -0.367 21.358 27.343 1.00 69.00 237 ALA A C 1
ATOM 1861 O O . ALA A 1 237 ? -0.948 20.316 27.028 1.00 69.00 237 ALA A O 1
ATOM 1862 N N . GLU A 1 238 ? -0.983 22.540 27.299 1.00 65.50 238 GLU A N 1
ATOM 1863 C CA . GLU A 1 238 ? -2.351 22.737 26.811 1.00 65.50 238 GLU A CA 1
ATOM 1864 C C . GLU A 1 238 ? -2.431 22.659 25.276 1.00 65.50 238 GLU A C 1
ATOM 1866 O O . GLU A 1 238 ? -3.290 21.961 24.726 1.00 65.50 238 GLU A O 1
ATOM 1871 N N . ALA A 1 239 ? -1.483 23.281 24.567 1.00 63.47 239 ALA A N 1
ATOM 1872 C CA . ALA A 1 239 ? -1.379 23.204 23.110 1.00 63.47 239 ALA A CA 1
ATOM 1873 C C . ALA A 1 239 ? -1.163 21.761 22.621 1.00 63.47 239 ALA A C 1
ATOM 1875 O O . ALA A 1 239 ? -1.793 21.335 21.650 1.00 63.47 239 ALA A O 1
ATOM 1876 N N . GLY A 1 240 ? -0.339 20.982 23.332 1.00 58.78 240 GLY A N 1
ATOM 1877 C CA . GLY A 1 240 ? -0.143 19.557 23.069 1.00 58.78 240 GLY A CA 1
ATOM 1878 C C . GLY A 1 240 ? -1.439 18.749 23.186 1.00 58.78 240 GLY A C 1
ATOM 1879 O O . GLY A 1 240 ? -1.727 17.935 22.316 1.00 58.78 240 GLY A O 1
ATOM 1880 N N . ARG A 1 241 ? -2.286 19.009 24.193 1.00 57.19 241 ARG A N 1
ATOM 1881 C CA . ARG A 1 241 ? -3.590 18.323 24.336 1.00 57.19 241 ARG A CA 1
ATOM 1882 C C . ARG A 1 241 ? -4.569 18.680 23.215 1.00 57.19 241 ARG A C 1
ATOM 1884 O O . ARG A 1 241 ? -5.286 17.808 22.722 1.00 57.19 241 ARG A O 1
ATOM 1891 N N . ASN A 1 242 ? -4.572 19.935 22.772 1.00 46.25 242 ASN A N 1
ATOM 1892 C CA . ASN A 1 242 ? -5.483 20.419 21.731 1.00 46.25 242 ASN A CA 1
ATOM 1893 C C . ASN A 1 242 ? -5.083 19.987 20.310 1.00 46.25 242 ASN A C 1
ATOM 1895 O O . ASN A 1 242 ? -5.952 19.861 19.450 1.00 46.25 242 ASN A O 1
ATOM 1899 N N . MET A 1 243 ? -3.801 19.700 20.059 1.00 44.16 243 MET A N 1
ATOM 1900 C CA . MET A 1 243 ? -3.317 19.246 18.747 1.00 44.16 243 MET A CA 1
ATOM 1901 C C . MET A 1 243 ? -3.746 17.809 18.405 1.00 44.16 243 MET A C 1
ATOM 1903 O O . MET A 1 243 ? -3.843 17.457 17.231 1.00 44.16 243 MET A O 1
ATOM 1907 N N . PHE A 1 244 ? -4.040 16.991 19.419 1.00 45.44 244 PHE A N 1
ATOM 1908 C CA . PHE A 1 244 ? -4.372 15.576 19.245 1.00 45.44 244 PHE A CA 1
ATOM 1909 C C . PHE A 1 244 ? -5.780 15.177 19.735 1.00 45.44 244 PHE A C 1
ATOM 1911 O O . PHE A 1 244 ? -6.177 14.029 19.551 1.00 45.44 244 PHE A O 1
ATOM 1918 N N . GLY A 1 245 ? -6.541 16.091 20.352 1.00 41.44 245 GLY A N 1
ATOM 1919 C CA . GLY A 1 245 ? -7.794 15.774 21.056 1.00 41.44 245 GLY A CA 1
ATOM 1920 C C . GLY A 1 245 ? -9.113 16.144 20.364 1.00 41.44 245 GLY A C 1
ATOM 1921 O O . GLY A 1 245 ? -10.172 15.725 20.825 1.00 41.44 245 GLY A O 1
ATOM 1922 N N . ARG A 1 246 ? -9.121 16.914 19.272 1.00 35.94 246 ARG A N 1
ATOM 1923 C CA . ARG A 1 246 ? -10.358 17.277 18.554 1.00 35.94 246 ARG A CA 1
ATOM 1924 C C . ARG A 1 246 ? -10.028 17.662 17.120 1.00 35.94 246 ARG A C 1
ATOM 1926 O O . ARG A 1 246 ? -8.986 18.259 16.873 1.00 35.94 246 ARG A O 1
ATOM 1933 N N . GLY A 1 247 ? -10.924 17.334 16.184 1.00 38.31 247 GLY A N 1
ATOM 1934 C CA . GLY A 1 247 ? -10.868 17.845 14.813 1.00 38.31 247 GLY A CA 1
ATOM 1935 C C . GLY A 1 247 ? -10.525 19.336 14.818 1.00 38.31 247 GLY A C 1
ATOM 1936 O O . GLY A 1 247 ? -11.108 20.095 15.592 1.00 38.31 247 GLY A O 1
ATOM 1937 N N . GLY A 1 248 ? -9.511 19.698 14.029 1.00 30.22 248 GLY A N 1
ATOM 1938 C CA . GLY A 1 248 ? -8.841 20.990 14.126 1.00 30.22 248 GLY A CA 1
ATOM 1939 C C . GLY A 1 248 ? -9.813 22.178 14.111 1.00 30.22 248 GLY A C 1
ATOM 1940 O O . GLY A 1 248 ? -10.804 22.145 13.375 1.00 30.22 248 GLY A O 1
ATOM 1941 N N . PRO A 1 249 ? -9.553 23.231 14.903 1.00 35.47 249 PRO A N 1
ATOM 1942 C CA . PRO A 1 249 ? -10.336 24.456 14.835 1.00 35.47 249 PRO A CA 1
ATOM 1943 C C . PRO A 1 249 ? -10.168 25.137 13.461 1.00 35.47 249 PRO A C 1
ATOM 1945 O O . PRO A 1 249 ? -9.149 24.937 12.791 1.00 35.47 249 PRO A O 1
ATOM 1948 N N . PRO A 1 250 ? -11.157 25.939 13.017 1.00 35.47 250 PRO A N 1
ATOM 1949 C CA . PRO A 1 250 ? -11.060 26.680 11.767 1.00 35.47 250 PRO A CA 1
ATOM 1950 C C . PRO A 1 250 ? -9.882 27.651 11.859 1.00 35.47 250 PRO A C 1
ATOM 1952 O O . PRO A 1 250 ? -9.731 28.363 12.852 1.00 35.47 250 PRO A O 1
ATOM 1955 N N . GLY A 1 251 ? -9.031 27.650 10.833 1.00 33.16 251 GLY A N 1
ATOM 1956 C CA . GLY A 1 251 ? -7.879 28.543 10.772 1.00 33.16 251 GLY A CA 1
ATOM 1957 C C . GLY A 1 251 ? -8.305 30.009 10.942 1.00 33.16 251 GLY A C 1
ATOM 1958 O O . GLY A 1 251 ? -9.362 30.396 10.432 1.00 33.16 251 GLY A O 1
ATOM 1959 N N . PRO A 1 252 ? -7.519 30.831 11.657 1.00 33.94 252 PRO A N 1
ATOM 1960 C CA . PRO A 1 252 ? -7.798 32.252 11.779 1.00 33.94 252 PRO A CA 1
ATOM 1961 C C . PRO A 1 252 ? -7.778 32.899 10.392 1.00 33.94 252 PRO A C 1
ATOM 1963 O O . PRO A 1 252 ? -6.929 32.589 9.553 1.00 33.94 252 PRO A O 1
ATOM 1966 N N . GLY A 1 253 ? -8.765 33.767 10.165 1.00 28.86 253 GLY A N 1
ATOM 1967 C CA . GLY A 1 253 ? -9.001 34.460 8.909 1.00 28.86 253 GLY A CA 1
ATOM 1968 C C . GLY A 1 253 ? -7.735 35.083 8.334 1.00 28.86 253 GLY A C 1
ATOM 1969 O O . GLY A 1 253 ? -6.947 35.715 9.039 1.00 28.86 253 GLY A O 1
ATOM 1970 N N . GLY A 1 254 ? -7.562 34.898 7.026 1.00 31.41 254 GLY A N 1
ATOM 1971 C CA . GLY A 1 254 ? -6.564 35.634 6.269 1.00 31.41 254 GLY A CA 1
ATOM 1972 C C . GLY A 1 254 ? -6.791 37.147 6.404 1.00 31.41 254 GLY A C 1
ATOM 1973 O O . GLY A 1 254 ? -7.932 37.587 6.576 1.00 31.41 254 GLY A O 1
ATOM 1974 N N . PRO A 1 255 ? -5.720 37.952 6.343 1.00 33.44 255 PRO A N 1
ATOM 1975 C CA . PRO A 1 255 ? -5.832 39.403 6.402 1.00 33.44 255 PRO A CA 1
ATOM 1976 C C . PRO A 1 255 ? -6.708 39.939 5.252 1.00 33.44 255 PRO A C 1
ATOM 1978 O O . PRO A 1 255 ? -6.759 39.328 4.179 1.00 33.44 255 PRO A O 1
ATOM 1981 N N . PRO A 1 256 ? -7.413 41.067 5.460 1.00 30.75 256 PRO A N 1
ATOM 1982 C CA . PRO A 1 256 ? -8.369 41.595 4.497 1.00 30.75 256 PRO A CA 1
ATOM 1983 C C . PRO A 1 256 ? -7.660 41.985 3.198 1.00 30.75 256 PRO A C 1
ATOM 1985 O O . PRO A 1 256 ? -6.657 42.699 3.207 1.00 30.75 256 PRO A O 1
ATOM 1988 N N . GLY A 1 257 ? -8.193 41.500 2.075 1.00 29.95 257 GLY A N 1
ATOM 1989 C CA . GLY A 1 257 ? -7.703 41.848 0.746 1.00 29.95 257 GLY A CA 1
ATOM 1990 C C . GLY A 1 257 ? -7.844 43.351 0.473 1.00 29.95 257 GLY A C 1
ATOM 1991 O O . GLY A 1 257 ? -8.830 43.959 0.901 1.00 29.95 257 GLY A O 1
ATOM 1992 N N . PRO A 1 258 ? -6.898 43.978 -0.244 1.00 31.89 258 PRO A N 1
ATOM 1993 C CA . PRO A 1 258 ? -7.046 45.369 -0.629 1.00 31.89 258 PRO A CA 1
ATOM 1994 C C . PRO A 1 258 ? -8.013 45.480 -1.817 1.00 31.89 258 PRO A C 1
ATOM 1996 O O . PRO A 1 258 ? -7.845 44.829 -2.850 1.00 31.89 258 PRO A O 1
ATOM 1999 N N . GLY A 1 259 ? -9.043 46.314 -1.648 1.00 29.38 259 GLY A N 1
ATOM 2000 C CA . GLY A 1 259 ? -9.916 46.792 -2.721 1.00 29.38 259 GLY A CA 1
ATOM 2001 C C . GLY A 1 259 ? -9.211 47.762 -3.690 1.00 29.38 259 GLY A C 1
ATOM 2002 O O . GLY A 1 259 ? -8.035 48.077 -3.515 1.00 29.38 259 GLY A O 1
ATOM 2003 N N . PRO A 1 260 ? -9.913 48.220 -4.744 1.00 37.44 260 PRO A N 1
ATOM 2004 C CA . PRO A 1 260 ? -9.322 48.511 -6.051 1.00 37.44 260 PRO A CA 1
ATOM 2005 C C . PRO A 1 260 ? -8.810 49.953 -6.214 1.00 37.44 260 PRO A C 1
ATOM 2007 O O . PRO A 1 260 ? -9.470 50.901 -5.800 1.00 37.44 260 PRO A O 1
ATOM 2010 N N . GLY A 1 261 ? -7.691 50.132 -6.933 1.00 27.92 261 GLY A N 1
ATOM 2011 C CA . GLY A 1 261 ? -7.232 51.451 -7.398 1.00 27.92 261 GLY A CA 1
ATOM 2012 C C . GLY A 1 261 ? -5.780 51.504 -7.906 1.00 27.92 261 GLY A C 1
ATOM 2013 O O . GLY A 1 261 ? -4.860 51.525 -7.107 1.00 27.92 261 GLY A O 1
ATOM 2014 N N . ARG A 1 262 ? -5.638 51.524 -9.245 1.00 26.78 262 ARG A N 1
ATOM 2015 C CA . ARG A 1 262 ? -4.528 51.898 -10.182 1.00 26.78 262 ARG A CA 1
ATOM 2016 C C . ARG A 1 262 ? -3.396 52.853 -9.694 1.00 26.78 262 ARG A C 1
ATOM 2018 O O . ARG A 1 262 ? -3.627 53.545 -8.712 1.00 26.78 262 ARG A O 1
ATOM 2025 N N . PRO A 1 263 ? -2.308 53.117 -10.484 1.00 35.66 263 PRO A N 1
ATOM 2026 C CA . PRO A 1 263 ? -1.750 52.465 -11.698 1.00 35.66 263 PRO A CA 1
ATOM 2027 C C . PRO A 1 263 ? -0.223 52.128 -11.607 1.00 35.66 263 PRO A C 1
ATOM 2029 O O . PRO A 1 263 ? 0.450 52.524 -10.665 1.00 35.66 263 PRO A O 1
ATOM 2032 N N . GLY A 1 264 ? 0.326 51.411 -12.609 1.00 28.23 264 GLY A N 1
ATOM 2033 C CA . GLY A 1 264 ? 1.769 51.075 -12.753 1.00 28.23 264 GLY A CA 1
ATOM 2034 C C . GLY A 1 264 ? 2.711 52.286 -12.941 1.00 28.23 264 GLY A C 1
ATOM 2035 O O . GLY A 1 264 ? 2.213 53.411 -12.991 1.00 28.23 264 GLY A O 1
ATOM 2036 N N . PRO A 1 265 ? 4.049 52.103 -13.082 1.00 33.25 265 PRO A N 1
ATOM 2037 C CA . PRO A 1 265 ? 4.634 51.388 -14.233 1.00 33.25 265 PRO A CA 1
ATOM 2038 C C . PRO A 1 265 ? 5.925 50.581 -13.936 1.00 33.25 265 PRO A C 1
ATOM 2040 O O . PRO A 1 265 ? 6.572 50.768 -12.912 1.00 33.25 265 PRO A O 1
ATOM 2043 N N . GLY A 1 266 ? 6.357 49.742 -14.886 1.00 25.67 266 GLY A N 1
ATOM 2044 C CA . GLY A 1 266 ? 7.742 49.245 -14.930 1.00 25.67 266 GLY A CA 1
ATOM 2045 C C . GLY A 1 266 ? 7.883 47.838 -15.501 1.00 25.67 266 GLY A C 1
ATOM 2046 O O . GLY A 1 266 ? 7.681 46.864 -14.788 1.00 25.67 266 GLY A O 1
ATOM 2047 N N . GLY A 1 267 ? 8.207 47.750 -16.793 1.00 25.52 267 GLY A N 1
ATOM 2048 C CA . GLY A 1 267 ? 8.538 46.506 -17.497 1.00 25.52 267 GLY A CA 1
ATOM 2049 C C . GLY A 1 267 ? 9.914 45.906 -17.129 1.00 25.52 267 GLY A C 1
ATOM 2050 O O . GLY A 1 267 ? 10.561 46.390 -16.203 1.00 25.52 267 GLY A O 1
ATOM 2051 N N . PRO A 1 268 ? 10.340 44.848 -17.849 1.00 41.53 268 PRO A N 1
ATOM 2052 C CA . PRO A 1 268 ? 11.162 43.733 -17.350 1.00 41.53 268 PRO A CA 1
ATOM 2053 C C . PRO A 1 268 ? 12.684 43.952 -17.509 1.00 41.53 268 PRO A C 1
ATOM 2055 O O . PRO A 1 268 ? 13.106 45.014 -17.970 1.00 41.53 268 PRO A O 1
ATOM 2058 N N . PRO A 1 269 ? 13.524 42.951 -17.163 1.00 34.53 269 PRO A N 1
ATOM 2059 C CA . PRO A 1 269 ? 14.053 42.138 -18.268 1.00 34.53 269 PRO A CA 1
ATOM 2060 C C . PRO A 1 269 ? 14.281 40.638 -17.984 1.00 34.53 269 PRO A C 1
ATOM 2062 O O . PRO A 1 269 ? 14.449 40.190 -16.850 1.00 34.53 269 PRO A O 1
ATOM 2065 N N . ASP A 1 270 ? 14.326 39.906 -19.098 1.00 33.44 270 ASP A N 1
ATOM 2066 C CA . ASP A 1 270 ? 14.874 38.564 -19.308 1.00 33.44 270 ASP A CA 1
ATOM 2067 C C . ASP A 1 270 ? 16.265 38.344 -18.701 1.00 33.44 270 ASP A C 1
ATOM 2069 O O . ASP A 1 270 ? 17.108 39.230 -18.788 1.00 33.44 270 ASP A O 1
ATOM 2073 N N . PHE A 1 271 ? 16.562 37.104 -18.285 1.00 28.34 271 PHE A N 1
ATOM 2074 C CA . PHE A 1 271 ? 17.852 36.469 -18.588 1.00 28.34 271 PHE A CA 1
ATOM 2075 C C . PHE A 1 271 ? 17.715 34.946 -18.712 1.00 28.34 271 PHE A C 1
ATOM 2077 O O . PHE A 1 271 ? 17.575 34.215 -17.733 1.00 28.34 271 PHE A O 1
ATOM 2084 N N . ALA A 1 272 ? 17.848 34.473 -19.948 1.00 30.00 272 ALA A N 1
ATOM 2085 C CA . ALA A 1 272 ? 18.331 33.140 -20.258 1.00 30.00 272 ALA A CA 1
ATOM 2086 C C . ALA A 1 272 ? 19.825 33.028 -19.902 1.00 30.00 272 ALA A C 1
ATOM 2088 O O . ALA A 1 272 ? 20.610 33.872 -20.331 1.00 30.00 272 ALA A O 1
ATOM 2089 N N . ARG A 1 273 ? 20.236 31.958 -19.208 1.00 29.98 273 ARG A N 1
ATOM 2090 C CA . ARG A 1 273 ? 21.577 31.348 -19.320 1.00 29.98 273 ARG A CA 1
ATOM 2091 C C . ARG A 1 273 ? 21.493 29.849 -19.010 1.00 29.98 273 ARG A C 1
ATOM 2093 O O . ARG A 1 273 ? 20.900 29.452 -18.015 1.00 29.98 273 ARG A O 1
ATOM 2100 N N . GLY A 1 274 ? 22.059 29.050 -19.916 1.00 27.59 274 GLY A N 1
ATOM 2101 C CA . GLY A 1 274 ? 22.158 27.588 -19.859 1.00 27.59 274 GLY A CA 1
ATOM 2102 C C . GLY A 1 274 ? 23.230 27.045 -18.888 1.00 27.59 274 GLY A C 1
ATOM 2103 O O . GLY A 1 274 ? 23.697 27.787 -18.025 1.00 27.59 274 GLY A O 1
ATOM 2104 N N . PRO A 1 275 ? 23.601 25.750 -19.009 1.00 42.03 275 PRO A N 1
ATOM 2105 C CA . PRO A 1 275 ? 24.113 24.926 -17.904 1.00 42.03 275 PRO A CA 1
ATOM 2106 C C . PRO A 1 275 ? 25.648 24.781 -17.821 1.00 42.03 275 PRO A C 1
ATOM 2108 O O . PRO A 1 275 ? 26.351 24.914 -18.821 1.00 42.03 275 PRO A O 1
ATOM 2111 N N . GLY A 1 276 ? 26.136 24.391 -16.631 1.00 24.75 276 GLY A N 1
ATOM 2112 C CA . GLY A 1 276 ? 27.450 23.763 -16.372 1.00 24.75 276 GLY A CA 1
ATOM 2113 C C . GLY A 1 276 ? 28.154 24.273 -15.097 1.00 24.75 276 GLY A C 1
ATOM 2114 O O . GLY A 1 276 ? 27.782 25.335 -14.602 1.00 24.75 276 GLY A O 1
ATOM 2115 N N . PRO A 1 277 ? 29.244 23.633 -14.619 1.00 35.19 277 PRO A N 1
ATOM 2116 C CA . PRO A 1 277 ? 29.489 22.210 -14.349 1.00 35.19 277 PRO A CA 1
ATOM 2117 C C . PRO A 1 277 ? 29.720 21.945 -12.831 1.00 35.19 277 PRO A C 1
ATOM 2119 O O . PRO A 1 277 ? 29.683 22.858 -12.011 1.00 35.19 277 PRO A O 1
ATOM 2122 N N . GLY A 1 278 ? 29.918 20.677 -12.452 1.00 32.88 278 GLY A N 1
ATOM 2123 C CA . GLY A 1 278 ? 29.931 20.192 -11.066 1.00 32.88 278 GLY A CA 1
ATOM 2124 C C . GLY A 1 278 ? 31.015 20.725 -10.114 1.00 32.88 278 GLY A C 1
ATOM 2125 O O . GLY A 1 278 ? 32.090 21.165 -10.514 1.00 32.88 278 GLY A O 1
ATOM 2126 N N . GLY A 1 279 ? 30.714 20.589 -8.819 1.00 27.16 279 GLY A N 1
ATOM 2127 C CA . GLY A 1 279 ? 31.642 20.692 -7.692 1.00 27.16 279 GLY A CA 1
ATOM 2128 C C . GLY A 1 279 ? 31.274 19.654 -6.614 1.00 27.16 279 GLY A C 1
ATOM 2129 O O . GLY A 1 279 ? 30.096 19.308 -6.501 1.00 27.16 279 GLY A O 1
ATOM 2130 N N . PRO A 1 280 ? 32.250 19.103 -5.869 1.00 33.12 280 PRO A N 1
ATOM 2131 C CA . PRO A 1 280 ? 32.051 17.951 -4.986 1.00 33.12 280 PRO A CA 1
ATOM 2132 C C . PRO A 1 280 ? 31.421 18.347 -3.635 1.00 33.12 280 PRO A C 1
ATOM 2134 O O . PRO A 1 280 ? 31.596 19.487 -3.195 1.00 33.12 280 PRO A O 1
ATOM 2137 N N . PRO A 1 281 ? 30.737 17.425 -2.930 1.00 35.19 281 PRO A N 1
ATOM 2138 C CA . PRO A 1 281 ? 30.325 17.650 -1.547 1.00 35.19 281 PRO A CA 1
ATOM 2139 C C . PRO A 1 281 ? 31.513 17.510 -0.559 1.00 35.19 281 PRO A C 1
ATOM 2141 O O . PRO A 1 281 ? 32.507 16.851 -0.874 1.00 35.19 281 PRO A O 1
ATOM 2144 N N . PRO A 1 282 ? 31.444 18.155 0.626 1.00 32.97 282 PRO A N 1
ATOM 2145 C CA . PRO A 1 282 ? 32.570 18.331 1.557 1.00 32.97 282 PRO A CA 1
ATOM 2146 C C . PRO A 1 282 ? 32.971 17.054 2.333 1.00 32.97 282 PRO A C 1
ATOM 2148 O O . PRO A 1 282 ? 32.200 16.095 2.383 1.00 32.97 282 PRO A O 1
ATOM 2151 N N . PRO A 1 283 ? 34.174 17.027 2.957 1.00 32.12 283 PRO A N 1
ATOM 2152 C CA . PRO A 1 283 ? 34.802 15.797 3.418 1.00 32.12 283 PRO A CA 1
ATOM 2153 C C . PRO A 1 283 ? 34.350 15.313 4.802 1.00 32.12 283 PRO A C 1
ATOM 2155 O O . PRO A 1 283 ? 33.994 16.064 5.711 1.00 32.12 283 PRO A O 1
ATOM 2158 N N . ASN A 1 284 ? 34.476 13.997 4.904 1.00 33.81 284 ASN A N 1
ATOM 2159 C CA . ASN A 1 284 ? 34.273 13.071 6.005 1.00 33.81 284 ASN A CA 1
ATOM 2160 C C . ASN A 1 284 ? 34.954 13.482 7.335 1.00 33.81 284 ASN A C 1
ATOM 2162 O O . ASN A 1 284 ? 36.143 13.806 7.357 1.00 33.81 284 ASN A O 1
ATOM 2166 N N . ARG A 1 285 ? 34.241 13.354 8.466 1.00 30.50 285 ARG A N 1
ATOM 2167 C CA . ARG A 1 285 ? 34.861 13.153 9.791 1.00 30.50 285 ARG A CA 1
ATOM 2168 C C . ARG A 1 285 ? 34.875 11.651 10.077 1.00 30.50 285 ARG A C 1
ATOM 2170 O O . ARG A 1 285 ? 33.837 11.074 10.373 1.00 30.50 285 ARG A O 1
ATOM 2177 N N . GLY A 1 286 ? 36.058 11.046 9.977 1.00 27.48 286 GLY A N 1
ATOM 2178 C CA . GLY A 1 286 ? 36.318 9.666 10.397 1.00 27.48 286 GLY A CA 1
ATOM 2179 C C . GLY A 1 286 ? 36.478 9.505 11.925 1.00 27.48 286 GLY A C 1
ATOM 2180 O O . GLY A 1 286 ? 36.083 10.388 12.687 1.00 27.48 286 GLY A O 1
ATOM 2181 N N . PRO A 1 287 ? 37.083 8.397 12.390 1.00 40.09 287 PRO A N 1
ATOM 2182 C CA . PRO A 1 287 ? 36.340 7.236 12.885 1.00 40.09 287 PRO A CA 1
ATOM 2183 C C . PRO A 1 287 ? 36.592 6.963 14.380 1.00 40.09 287 PRO A C 1
ATOM 2185 O O . PRO A 1 287 ? 37.563 7.446 14.963 1.00 40.09 287 PRO A O 1
ATOM 2188 N N . GLY A 1 288 ? 35.732 6.159 15.014 1.00 26.64 288 GLY A N 1
ATOM 2189 C CA . GLY A 1 288 ? 35.808 5.900 16.452 1.00 26.64 288 GLY A CA 1
ATOM 2190 C C . GLY A 1 288 ? 35.253 4.551 16.904 1.00 26.64 288 GLY A C 1
ATOM 2191 O O . GLY A 1 288 ? 34.164 4.502 17.456 1.00 26.64 288 GLY A O 1
ATOM 2192 N N . ARG A 1 289 ? 36.113 3.533 16.776 1.00 29.09 289 ARG A N 1
ATOM 2193 C CA . ARG A 1 289 ? 36.242 2.298 17.579 1.00 29.09 289 ARG A CA 1
ATOM 2194 C C . ARG A 1 289 ? 35.253 1.150 17.365 1.00 29.09 289 ARG A C 1
ATOM 2196 O O . ARG A 1 289 ? 34.157 1.115 17.915 1.00 29.09 289 ARG A O 1
ATOM 2203 N N . ASP A 1 290 ? 35.810 0.137 16.707 1.00 28.77 290 ASP A N 1
ATOM 2204 C CA . ASP A 1 290 ? 35.538 -1.284 16.883 1.00 28.77 290 ASP A CA 1
ATOM 2205 C C . ASP A 1 290 ? 35.375 -1.686 18.356 1.00 28.77 290 ASP A C 1
ATOM 2207 O O . ASP A 1 290 ? 36.240 -1.415 19.196 1.00 28.77 290 ASP A O 1
ATOM 2211 N N . GLN A 1 291 ? 34.318 -2.449 18.633 1.00 29.25 291 GLN A N 1
ATOM 2212 C CA . GLN A 1 291 ? 34.444 -3.631 19.477 1.00 29.25 291 GLN A CA 1
ATOM 2213 C C . GLN A 1 291 ? 33.792 -4.815 18.777 1.00 29.25 291 GLN A C 1
ATOM 2215 O O . GLN A 1 291 ? 32.576 -4.970 18.710 1.00 29.25 291 GLN A O 1
ATOM 2220 N N . ASP A 1 292 ? 34.694 -5.632 18.266 1.00 28.31 292 ASP A N 1
ATOM 2221 C CA . ASP A 1 292 ? 34.536 -6.996 17.822 1.00 28.31 292 ASP A CA 1
ATOM 2222 C C . ASP A 1 292 ? 33.909 -7.864 18.928 1.00 28.31 292 ASP A C 1
ATOM 2224 O O . ASP A 1 292 ? 34.389 -7.862 20.066 1.00 28.31 292 ASP A O 1
ATOM 2228 N N . ARG A 1 293 ? 32.844 -8.609 18.605 1.00 29.09 293 ARG A N 1
ATOM 2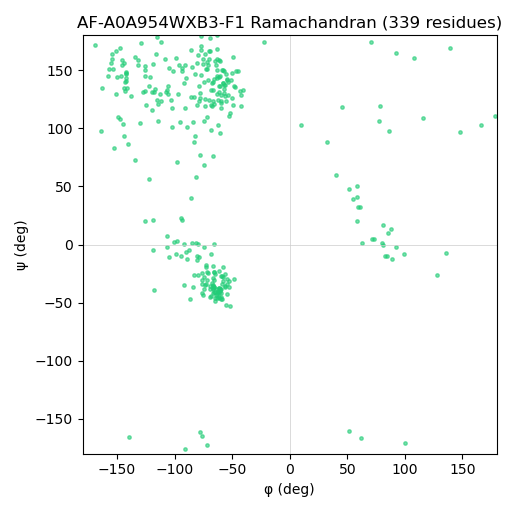229 C CA . ARG A 1 293 ? 32.441 -9.839 19.310 1.00 29.09 293 ARG A CA 1
ATOM 2230 C C . ARG A 1 293 ? 31.442 -10.649 18.478 1.00 29.09 293 ARG A C 1
ATOM 2232 O O . ARG A 1 293 ? 30.235 -10.463 18.565 1.00 29.09 293 ARG A O 1
ATOM 2239 N N . GLY A 1 294 ? 31.991 -11.642 17.782 1.00 25.75 294 GLY A N 1
ATOM 2240 C CA . GLY A 1 294 ? 31.459 -13.007 17.792 1.00 25.75 294 GLY A CA 1
ATOM 2241 C C . GLY A 1 294 ? 30.353 -13.315 16.790 1.00 25.75 294 GLY A C 1
ATOM 2242 O O . GLY A 1 294 ? 29.170 -13.150 17.074 1.00 25.75 294 GLY A O 1
ATOM 2243 N N . GLY A 1 295 ? 30.751 -13.899 15.661 1.00 29.03 295 GLY A N 1
ATOM 2244 C CA . GLY A 1 295 ? 29.837 -14.554 14.736 1.00 29.03 295 GLY A CA 1
ATOM 2245 C C . GLY A 1 295 ? 29.033 -15.683 15.388 1.00 29.03 295 GLY A C 1
ATOM 2246 O O . GLY A 1 295 ? 29.564 -16.505 16.138 1.00 29.03 295 GLY A O 1
ATOM 2247 N N . ARG A 1 296 ? 27.750 -15.745 15.028 1.00 27.28 296 ARG A N 1
ATOM 2248 C CA . ARG A 1 296 ? 26.976 -16.983 14.922 1.00 27.28 296 ARG A CA 1
ATOM 2249 C C . ARG A 1 296 ? 26.047 -16.893 13.719 1.00 27.28 296 ARG A C 1
ATOM 2251 O O . ARG A 1 296 ? 25.383 -15.887 13.499 1.00 27.28 296 ARG A O 1
ATOM 2258 N N . ASP A 1 297 ? 26.064 -17.989 12.983 1.00 28.38 297 ASP A N 1
ATOM 2259 C CA . ASP A 1 297 ? 25.225 -18.359 11.856 1.00 28.38 297 ASP A CA 1
ATOM 2260 C C . ASP A 1 297 ? 23.722 -18.100 12.053 1.00 28.38 297 ASP A C 1
ATOM 2262 O O . ASP A 1 297 ? 23.187 -18.285 13.146 1.00 28.38 297 ASP A O 1
ATOM 2266 N N . GLY A 1 298 ? 23.052 -17.821 10.930 1.00 29.91 298 GLY A N 1
ATOM 2267 C CA . GLY A 1 298 ? 21.685 -18.264 10.650 1.00 29.91 298 GLY A CA 1
ATOM 2268 C C . GLY A 1 298 ? 20.513 -17.514 11.299 1.00 29.91 298 GLY A C 1
ATOM 2269 O O . GLY A 1 298 ? 20.262 -17.600 12.495 1.00 29.91 298 GLY A O 1
ATOM 2270 N N . GLY A 1 299 ? 19.655 -16.940 10.448 1.00 26.81 299 GLY A N 1
ATOM 2271 C CA . GLY A 1 299 ? 18.221 -16.839 10.741 1.00 26.81 299 GLY A CA 1
ATOM 2272 C C . GLY A 1 299 ? 17.660 -15.428 10.909 1.00 26.81 299 GLY A C 1
ATOM 2273 O O . GLY A 1 299 ? 17.858 -14.767 11.922 1.00 26.81 299 GLY A O 1
ATOM 2274 N N . ARG A 1 300 ? 16.866 -15.032 9.905 1.00 42.19 300 ARG A N 1
ATOM 2275 C CA . ARG A 1 300 ? 15.724 -14.097 9.944 1.00 42.19 300 ARG A CA 1
ATOM 2276 C C . ARG A 1 300 ? 15.534 -13.324 11.259 1.00 42.19 300 ARG A C 1
ATOM 2278 O O . ARG A 1 300 ? 14.893 -13.835 12.175 1.00 42.19 300 ARG A O 1
ATOM 2285 N N . ARG A 1 301 ? 15.919 -12.046 11.284 1.00 32.06 301 ARG A N 1
ATOM 2286 C CA . ARG A 1 301 ? 15.340 -11.041 12.192 1.00 32.06 301 ARG A CA 1
ATOM 2287 C C . ARG A 1 301 ? 15.325 -9.669 11.524 1.00 32.06 301 ARG A C 1
ATOM 2289 O O . ARG A 1 301 ? 16.364 -9.046 11.370 1.00 32.06 301 ARG A O 1
ATOM 2296 N N . GLY A 1 302 ? 14.138 -9.208 11.142 1.00 32.28 302 GLY A N 1
ATOM 2297 C CA . GLY A 1 302 ? 13.877 -7.780 10.950 1.00 32.28 302 GLY A CA 1
ATOM 2298 C C . GLY A 1 302 ? 13.302 -7.182 12.241 1.00 32.28 302 GLY A C 1
ATOM 2299 O O . GLY A 1 302 ? 12.615 -7.910 12.965 1.00 32.28 302 GLY A O 1
ATOM 2300 N N . PRO A 1 303 ? 13.541 -5.896 12.550 1.00 36.94 303 PRO A N 1
ATOM 2301 C CA . PRO A 1 303 ? 12.791 -5.167 13.572 1.00 36.94 303 PRO A CA 1
ATOM 2302 C C . PRO A 1 303 ? 11.918 -4.058 12.914 1.00 36.94 303 PRO A C 1
ATOM 2304 O O . PRO A 1 303 ? 11.936 -3.912 11.693 1.00 36.94 303 PRO A O 1
ATOM 2307 N N . PRO A 1 304 ? 11.058 -3.337 13.659 1.00 47.25 304 PRO A N 1
ATOM 2308 C CA . PRO A 1 304 ? 9.665 -3.721 13.887 1.00 47.25 304 PRO A CA 1
ATOM 2309 C C . PRO A 1 304 ? 8.664 -2.673 13.355 1.00 47.25 304 PRO A C 1
ATOM 2311 O O . PRO A 1 304 ? 8.960 -1.486 13.278 1.00 47.25 304 PRO A O 1
ATOM 2314 N N . GLY A 1 305 ? 7.434 -3.093 13.042 1.00 30.36 305 GLY A N 1
ATOM 2315 C CA . GLY A 1 305 ? 6.355 -2.162 12.700 1.00 30.36 305 GLY A CA 1
ATOM 2316 C C . GLY A 1 305 ? 5.038 -2.847 12.329 1.00 30.36 305 GLY A C 1
ATOM 2317 O O . GLY A 1 305 ? 4.954 -3.486 11.288 1.00 30.36 305 GLY A O 1
ATOM 2318 N N . LEU A 1 306 ? 4.049 -2.684 13.216 1.00 31.27 306 LEU A N 1
ATOM 2319 C CA . LEU A 1 306 ? 2.587 -2.752 13.050 1.00 31.27 306 LEU A CA 1
ATOM 2320 C C . LEU A 1 306 ? 1.945 -3.909 12.250 1.00 31.27 306 LEU A C 1
ATOM 2322 O O . LEU A 1 306 ? 2.096 -4.030 11.041 1.00 31.27 306 LEU A O 1
ATOM 2326 N N . PHE A 1 307 ? 1.113 -4.677 12.968 1.00 28.19 307 PHE A N 1
ATOM 2327 C CA . PHE A 1 307 ? -0.003 -5.508 12.491 1.00 28.19 307 PHE A CA 1
ATOM 2328 C C . PHE A 1 307 ? 0.163 -6.143 11.103 1.00 28.19 307 PHE A C 1
ATOM 2330 O O . PHE A 1 307 ? -0.344 -5.656 10.095 1.00 28.19 307 PHE A O 1
ATOM 2337 N N . ARG A 1 308 ? 0.770 -7.331 11.078 1.00 38.50 308 ARG A N 1
ATOM 2338 C CA . ARG A 1 308 ? 0.498 -8.311 10.027 1.00 38.50 308 ARG A CA 1
ATOM 2339 C C . ARG A 1 308 ? -0.440 -9.361 10.604 1.00 38.50 308 ARG A C 1
ATOM 2341 O O . ARG A 1 308 ? -0.043 -10.098 11.502 1.00 38.50 308 ARG A O 1
ATOM 2348 N N . SER A 1 309 ? -1.648 -9.488 10.058 1.00 34.75 309 SER A N 1
ATOM 2349 C CA . SER A 1 309 ? -2.343 -10.778 10.108 1.00 34.75 309 SER A CA 1
ATOM 2350 C C . SER A 1 309 ? -1.659 -11.696 9.095 1.00 34.75 309 SER A C 1
ATOM 2352 O O . SER A 1 309 ? -2.183 -11.996 8.027 1.00 34.75 309 SER A O 1
ATOM 2354 N N . THR A 1 310 ? -0.414 -12.085 9.371 1.00 37.41 310 THR A N 1
ATOM 2355 C CA . THR A 1 310 ? 0.168 -13.223 8.672 1.00 37.41 310 THR A CA 1
ATOM 2356 C C . THR A 1 310 ? -0.532 -14.445 9.223 1.00 37.41 310 THR A C 1
ATOM 2358 O O . THR A 1 310 ? -0.303 -14.831 10.369 1.00 37.41 310 THR A O 1
ATOM 2361 N N . ARG A 1 311 ? -1.376 -15.073 8.403 1.00 41.00 311 ARG A N 1
ATOM 2362 C CA . ARG A 1 311 ? -1.699 -16.481 8.599 1.00 41.00 311 ARG A CA 1
ATOM 2363 C C . ARG A 1 311 ? -0.373 -17.225 8.479 1.00 41.00 311 ARG A C 1
ATOM 2365 O O . ARG A 1 311 ? 0.127 -17.440 7.379 1.00 41.00 311 ARG A O 1
ATOM 2372 N N . TYR A 1 312 ? 0.262 -17.499 9.612 1.00 44.72 312 TYR A N 1
ATOM 2373 C CA . TYR A 1 312 ? 1.481 -18.287 9.635 1.00 44.72 312 TYR A CA 1
ATOM 2374 C C . TYR A 1 312 ? 1.171 -19.632 8.972 1.00 44.72 312 TYR A C 1
ATOM 2376 O O . TYR A 1 312 ? 0.152 -20.257 9.278 1.00 44.72 312 TYR A O 1
ATOM 2384 N N . ALA A 1 313 ? 2.010 -20.050 8.023 1.00 52.12 313 ALA A N 1
ATOM 2385 C CA . ALA A 1 313 ? 1.891 -21.379 7.439 1.00 52.12 313 ALA A CA 1
ATOM 2386 C C . ALA A 1 313 ? 1.939 -22.424 8.566 1.00 52.12 313 ALA A C 1
ATOM 2388 O O . ALA A 1 313 ? 2.635 -22.223 9.561 1.00 52.12 313 ALA A O 1
ATOM 2389 N N . ALA A 1 314 ? 1.221 -23.540 8.416 1.00 53.75 314 ALA A N 1
ATOM 2390 C CA . ALA A 1 314 ? 1.141 -24.567 9.460 1.00 53.75 314 ALA A CA 1
ATOM 2391 C C . ALA A 1 314 ? 2.524 -25.110 9.885 1.00 53.75 314 ALA A C 1
ATOM 2393 O O . ALA A 1 314 ? 2.680 -25.538 11.020 1.00 53.75 314 ALA A O 1
ATOM 2394 N N . GLY A 1 315 ? 3.528 -25.032 9.002 1.00 57.75 315 GLY A N 1
ATOM 2395 C CA . GLY A 1 315 ? 4.926 -25.392 9.274 1.00 57.75 315 GLY A CA 1
ATOM 2396 C C . GLY A 1 315 ? 5.831 -24.227 9.699 1.00 57.75 315 GLY A C 1
ATOM 2397 O O . GLY A 1 315 ? 7.034 -24.274 9.459 1.00 57.75 315 GLY A O 1
ATOM 2398 N N . TYR A 1 316 ? 5.288 -23.132 10.237 1.00 67.31 316 TYR A N 1
ATOM 2399 C CA . TYR A 1 316 ? 6.110 -22.042 10.764 1.00 67.31 316 TYR A CA 1
ATOM 2400 C C . TYR A 1 316 ? 6.823 -22.495 12.045 1.00 67.31 316 TYR A C 1
ATOM 2402 O O . TYR A 1 316 ? 6.168 -22.890 13.005 1.00 67.31 316 TYR A O 1
ATOM 2410 N N . SER A 1 317 ? 8.155 -22.383 12.084 1.00 69.69 317 SER A N 1
ATOM 2411 C CA . SER A 1 317 ? 9.001 -22.970 13.141 1.00 69.69 317 SER A CA 1
ATOM 2412 C C . SER A 1 317 ? 8.679 -22.508 14.566 1.00 69.69 317 SER A C 1
ATOM 2414 O O . SER A 1 317 ? 9.003 -23.189 15.534 1.00 69.69 317 SER A O 1
ATOM 2416 N N . ALA A 1 318 ? 7.986 -21.377 14.739 1.00 61.12 318 ALA A N 1
ATOM 2417 C CA . ALA A 1 318 ? 7.502 -20.953 16.056 1.00 61.12 318 ALA A CA 1
ATOM 2418 C C . ALA A 1 318 ? 6.385 -21.855 16.639 1.00 61.12 318 ALA A C 1
ATOM 2420 O O . ALA A 1 318 ? 6.000 -21.669 17.804 1.00 61.12 318 ALA A O 1
ATOM 2421 N N . PHE A 1 319 ? 5.862 -22.795 15.843 1.00 65.38 319 PHE A N 1
ATOM 2422 C CA . PHE A 1 319 ? 4.850 -23.786 16.215 1.00 65.38 319 PHE A CA 1
ATOM 2423 C C . PHE A 1 319 ? 5.397 -25.209 16.370 1.00 65.38 319 PHE A C 1
ATOM 2425 O O . PHE A 1 319 ? 4.639 -26.093 16.769 1.00 65.38 319 PHE A O 1
ATOM 2432 N N . ASP A 1 320 ? 6.687 -25.443 16.117 1.00 73.12 320 ASP A N 1
ATOM 2433 C CA . ASP A 1 320 ? 7.285 -26.765 16.299 1.00 73.12 320 ASP A CA 1
ATOM 2434 C C . ASP A 1 320 ? 7.134 -27.220 17.759 1.00 73.12 320 ASP A C 1
ATOM 2436 O O . ASP A 1 320 ? 7.423 -26.480 18.703 1.00 73.12 320 ASP A O 1
ATOM 2440 N N . GLY A 1 321 ? 6.618 -28.436 17.951 1.00 72.06 321 GLY A N 1
ATOM 2441 C CA . GLY A 1 321 ? 6.353 -29.004 19.277 1.00 72.06 321 GLY A CA 1
ATOM 2442 C C . GLY A 1 321 ? 5.156 -28.402 20.025 1.00 72.06 321 GLY A C 1
ATOM 2443 O O . GLY A 1 321 ? 4.923 -28.776 21.174 1.00 72.06 321 GLY A O 1
ATOM 2444 N N . LYS A 1 322 ? 4.378 -27.497 19.410 1.00 64.62 322 LYS A N 1
ATOM 2445 C CA . LYS A 1 322 ? 3.153 -26.940 20.001 1.00 64.62 322 LYS A CA 1
ATOM 2446 C C . LYS A 1 322 ? 1.915 -27.578 19.380 1.00 64.62 322 LYS A C 1
ATOM 2448 O O . LYS A 1 322 ? 1.697 -27.492 18.175 1.00 64.62 322 LYS A O 1
ATOM 2453 N N . THR A 1 323 ? 1.055 -28.157 20.212 1.00 69.69 323 THR A N 1
ATOM 2454 C CA . THR A 1 323 ? -0.276 -28.598 19.780 1.00 69.69 323 THR A CA 1
ATOM 2455 C C . THR A 1 323 ? -1.168 -27.375 19.597 1.00 69.69 323 THR A C 1
ATOM 2457 O O . THR A 1 323 ? -1.581 -26.743 20.568 1.00 69.69 323 THR A O 1
ATOM 2460 N N . LEU A 1 324 ? -1.451 -27.018 18.346 1.00 61.81 324 LEU A N 1
ATOM 2461 C CA . LEU A 1 324 ? -2.406 -25.965 18.017 1.00 61.81 324 LEU A CA 1
ATOM 2462 C C . LEU A 1 324 ? -3.820 -26.548 18.048 1.00 61.81 324 LEU A C 1
ATOM 2464 O O . LEU A 1 324 ? -4.289 -27.102 17.056 1.00 61.81 324 LEU A O 1
ATOM 2468 N N . THR A 1 325 ? -4.498 -26.444 19.189 1.00 66.81 325 THR A N 1
ATOM 2469 C CA . THR A 1 325 ? -5.921 -26.787 19.284 1.00 66.81 325 THR A CA 1
ATOM 2470 C C . THR A 1 325 ? -6.729 -25.680 18.605 1.00 66.81 325 THR A C 1
ATOM 2472 O O . THR A 1 325 ? -6.635 -24.528 19.038 1.00 66.81 325 THR A O 1
ATOM 2475 N N . PRO A 1 326 ? -7.506 -25.967 17.544 1.00 51.72 326 PRO A N 1
ATOM 2476 C CA . PRO A 1 326 ? -8.413 -24.977 16.982 1.00 51.72 326 PRO A CA 1
ATOM 2477 C C . PRO A 1 326 ? -9.357 -24.474 18.078 1.00 51.72 326 PRO A C 1
ATOM 2479 O O . PRO A 1 326 ? -9.976 -25.280 18.772 1.00 51.72 326 PRO A O 1
ATOM 2482 N N . GLY A 1 327 ? -9.450 -23.154 18.242 1.00 59.84 327 GLY A N 1
ATOM 2483 C CA . GLY A 1 327 ? -10.482 -22.554 19.085 1.00 59.84 327 GLY A CA 1
ATOM 2484 C C . GLY A 1 327 ? -11.879 -22.854 18.537 1.00 59.84 327 GLY A C 1
ATOM 2485 O O . GLY A 1 327 ? -12.029 -23.316 17.400 1.00 59.84 327 GLY A O 1
ATOM 2486 N N . GLU A 1 328 ? -12.910 -22.583 19.335 1.00 67.75 328 GLU A N 1
ATOM 2487 C CA . GLU A 1 328 ? -14.288 -22.709 18.866 1.00 67.75 328 GLU A CA 1
ATOM 2488 C C . GLU A 1 328 ? -14.501 -21.904 17.580 1.00 67.75 328 GLU A C 1
ATOM 2490 O O . GLU A 1 328 ? -13.984 -20.795 17.407 1.00 67.75 328 GLU A O 1
ATOM 2495 N N . LYS A 1 329 ? -15.258 -22.483 16.641 1.00 54.22 329 LYS A N 1
ATOM 2496 C CA . LYS A 1 329 ? -15.628 -21.778 15.414 1.00 54.22 329 LYS A CA 1
ATOM 2497 C C . LYS A 1 329 ? -16.372 -20.504 15.804 1.00 54.22 329 LYS A C 1
ATOM 2499 O O . LYS A 1 329 ? -17.249 -20.532 16.660 1.00 54.22 329 LYS A O 1
ATOM 2504 N N . LEU A 1 330 ? -16.079 -19.4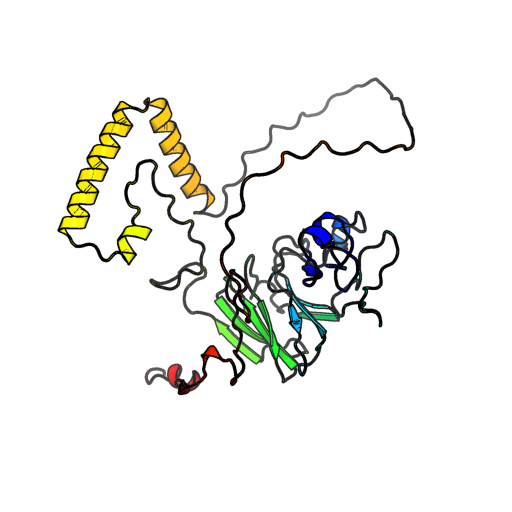08 15.109 1.00 43.47 330 LEU A N 1
ATOM 2505 C CA . LEU A 1 330 ? -16.716 -18.112 15.357 1.00 43.47 330 LEU A CA 1
ATOM 2506 C C . LEU A 1 330 ? -18.254 -18.200 15.302 1.00 43.47 330 LEU A C 1
ATOM 2508 O O . LEU A 1 330 ? -18.938 -17.553 16.084 1.00 43.47 330 LEU A O 1
ATOM 2512 N N . ALA A 1 331 ? -18.792 -19.063 14.433 1.00 53.97 331 ALA A N 1
ATOM 2513 C CA . ALA A 1 331 ? -20.226 -19.345 14.343 1.00 53.97 331 ALA A CA 1
ATOM 2514 C C . ALA A 1 331 ? -20.825 -19.884 15.658 1.00 53.97 331 ALA A C 1
ATOM 2516 O O . ALA A 1 331 ? -21.964 -19.566 15.979 1.00 53.97 331 ALA A O 1
ATOM 2517 N N . THR A 1 332 ? -20.059 -20.656 16.430 1.00 54.84 332 THR A N 1
ATOM 2518 C CA . THR A 1 332 ? -20.478 -21.212 17.723 1.00 54.84 332 THR A CA 1
ATOM 2519 C C . THR A 1 332 ? -20.452 -20.155 18.830 1.00 54.84 332 THR A C 1
ATOM 2521 O O . THR A 1 332 ? -21.328 -20.145 19.683 1.00 54.84 332 THR A O 1
ATOM 2524 N N . LEU A 1 333 ? -19.501 -19.218 18.773 1.00 53.28 333 LEU A N 1
ATOM 2525 C CA . LEU A 1 333 ? -19.385 -18.105 19.727 1.00 53.28 333 LEU A CA 1
ATOM 2526 C C . LEU A 1 333 ? -20.447 -17.016 19.507 1.00 53.28 333 LEU A C 1
ATOM 2528 O O . LEU A 1 333 ? -20.823 -16.314 20.442 1.00 53.28 333 LEU A O 1
ATOM 2532 N N . ILE A 1 334 ? -20.923 -16.863 18.268 1.00 51.72 334 ILE A N 1
ATOM 2533 C CA . ILE A 1 334 ? -21.958 -15.885 17.900 1.00 51.72 334 ILE A CA 1
ATOM 2534 C C . ILE A 1 334 ? -23.370 -16.429 18.185 1.00 51.72 334 ILE A C 1
ATOM 2536 O O . ILE A 1 334 ? -24.278 -15.648 18.459 1.00 51.72 334 ILE A O 1
ATOM 2540 N N . ALA A 1 335 ? -23.556 -17.751 18.188 1.00 49.81 335 ALA A N 1
ATOM 2541 C CA . ALA A 1 335 ? -24.826 -18.421 18.475 1.00 49.81 335 ALA A CA 1
ATOM 2542 C C . ALA A 1 335 ? -25.071 -18.649 19.983 1.00 49.81 335 ALA A C 1
ATOM 2544 O O . ALA A 1 335 ? -25.544 -19.710 20.390 1.00 49.81 335 ALA A O 1
ATOM 2545 N N . GLY A 1 336 ? -24.724 -17.669 20.824 1.00 43.09 336 GLY A N 1
ATOM 2546 C CA . GLY A 1 336 ? -25.053 -17.708 22.251 1.00 43.09 336 GLY A CA 1
ATOM 2547 C C . GLY A 1 336 ? -26.573 -17.818 22.480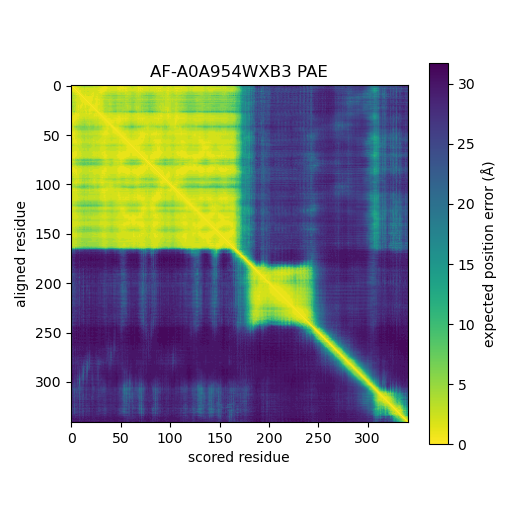 1.00 43.09 336 GLY A C 1
ATOM 2548 O O . GLY A 1 336 ? -27.343 -17.324 21.656 1.00 43.09 336 GLY A O 1
ATOM 2549 N N . PRO A 1 337 ? -27.019 -18.442 23.585 1.00 45.22 337 PRO A N 1
ATOM 2550 C CA . PRO A 1 337 ? -28.387 -18.950 23.769 1.00 45.22 337 PRO A CA 1
ATOM 2551 C C . PRO A 1 337 ? -29.519 -17.904 23.834 1.00 45.22 337 PRO A C 1
ATOM 2553 O O . PRO A 1 337 ? -30.676 -18.295 23.947 1.00 45.22 337 PRO A O 1
ATOM 2556 N N . ASP A 1 338 ? -29.228 -16.606 23.719 1.00 49.19 338 ASP A N 1
ATOM 2557 C CA . ASP A 1 338 ? -30.184 -15.522 23.985 1.00 49.19 338 ASP A CA 1
ATOM 2558 C C . ASP A 1 338 ? -30.407 -14.577 22.790 1.00 49.19 338 ASP A C 1
ATOM 2560 O O . ASP A 1 338 ? -30.263 -13.355 22.906 1.00 49.19 338 ASP A O 1
ATOM 2564 N N . ARG A 1 339 ? -30.819 -15.102 21.629 1.00 40.91 339 ARG A N 1
ATOM 2565 C CA . ARG A 1 339 ? -31.579 -14.288 20.661 1.00 40.91 339 ARG A CA 1
ATOM 2566 C C . ARG A 1 339 ? -32.747 -15.059 20.045 1.00 40.91 339 ARG A C 1
ATOM 2568 O O . ARG A 1 339 ? -32.518 -16.144 19.518 1.00 40.91 339 ARG A O 1
ATOM 2575 N N . PRO A 1 340 ? -33.972 -14.501 20.075 1.00 43.38 340 PRO A N 1
ATOM 2576 C CA . PRO A 1 340 ? -35.064 -15.000 19.257 1.00 43.38 340 PRO A CA 1
ATOM 2577 C C . PRO A 1 340 ? -34.838 -14.642 17.781 1.00 43.38 340 PRO A C 1
ATOM 2579 O O . PRO A 1 340 ? -34.174 -13.646 17.482 1.00 43.38 340 PRO A O 1
ATOM 2582 N N . GLU A 1 341 ? -35.379 -15.512 16.924 1.00 46.53 341 GLU A N 1
ATOM 2583 C CA . GLU A 1 341 ? -35.258 -15.554 15.455 1.00 46.53 341 GLU A CA 1
ATOM 2584 C C . GLU A 1 341 ? -35.537 -14.236 14.722 1.00 46.53 341 GLU A C 1
ATOM 2586 O O . GLU A 1 341 ? -36.462 -13.492 15.130 1.00 46.53 341 GLU A O 1
#

Radius of gyration: 28.12 Å; Cα contacts (8 Å, |Δi|>4): 429; chains: 1; bounding box: 72×82×71 Å

Sequence (341 aa):
FSEFWIIDHSTTTEEAASHSGGKHGNGGDLLYRWGNPQAYRNGSNVDRRLYQQHNAHWIPDGLPGSGNVLVFNNGGQRQDGKYSSVDEIVLPVKDDGSYEREEYVAFGPERATWSYTAEEKTTFFSHFISGAHRLPNGNTFICSGAQGIVFEVTPEGKTVWQYKHPSPPGDSGPGVTGTFQPFPMPRTGEILPEFVRGPLQLSDEQKESLDELQKEVDGKLDEILTEAQQKQLADMAEAGRNMFGRGGPPGPGGPPGPGPGRPGPGGPPDFARGPGPGGPPPPNRGPGRDQDRGGRDGGRRGPPGLFRSTRYAAGYSAFDGKTLTPGEKLATLIAGPDRPE

Secondary structure (DSSP, 8-state):
---EEEE-SS--HHHHHHT-BSTTSBTTSEEEEES-GGGGT-S-GGG---SS-EEEEEPPTTSTTTTSEEEEE--TT-TT-S--EEEEE---B-TTS-B---TTSPPS-SS-SEEE--SSTTTT--SS--EEEE-TTS-EEEEETTTTEEEEE-TT--EEEEEE-SS-TT---TT---S-----PPPTT-SS-HHHHHHHT--HHHHHHHHHHHHHHHHHHHHHS-HHHHHHHHHHHHHHHHHHHSSPPPPPPPPPPP---------------------PPPPP---------------------S-------TT-GGGTT---PPPPPHHHHH--S----

Foldseek 3Di:
DQKDFDWAPQADPVLLVVLADGPVGRSGDTLAMDFDFVVLVDDDLVQGHADQKDDWDAADPLFVRGRWTWIKGLQCPPPVDQFIKIFIADFQADPSRGGDDDPSGHGDDSGGPAMEADPPRHPLRANDDWDWHQDNVRKIWTQSPQQQKTFIAHSVRHTPDIDGDPDGRVPPDPDDCPDPPPPLPQQVQQPADPVRVVVVPDDPVRVVVSVVVSVVSVVVVVVVDDPVRVVVSVVVSVVVCQVRPDDDDDDPDDDDDDDDDDDDDDDDDDDDDDDDDDDDDDDDDDDDDDDDDDDDDDDDDDDDDDDDPPPPDPPDVVCVPPDDDDDDDVVVVVPPPDDDD

Solvent-accessible surface area (backbone atoms only — not comparable to full-atom values): 21700 Å² total; per-residue (Å²): 126,25,55,57,74,40,64,61,86,68,34,51,74,68,24,36,76,63,52,34,38,42,91,82,46,38,4,58,44,76,68,43,55,43,31,32,31,47,84,61,81,23,81,47,81,88,56,42,73,40,25,64,53,26,54,72,42,67,36,54,84,91,30,74,60,43,76,20,36,38,31,21,26,17,14,68,77,46,91,91,49,65,28,28,37,41,36,31,34,63,66,51,65,44,98,87,70,47,60,60,65,58,87,85,50,52,50,55,56,94,62,59,79,42,72,42,62,55,92,62,41,61,80,57,39,12,76,49,74,38,33,60,44,80,34,80,90,47,27,38,39,37,39,24,52,54,58,40,33,38,35,33,24,42,83,89,61,48,75,77,50,77,46,66,54,87,56,58,74,87,51,60,59,100,86,55,79,81,61,82,62,73,70,78,72,69,56,92,75,59,83,73,45,67,86,60,49,63,84,65,69,67,51,73,69,57,49,50,53,50,54,52,52,36,52,55,45,51,54,54,47,59,73,72,45,51,74,69,55,54,49,51,53,51,54,50,57,51,50,57,50,56,73,77,70,52,85,76,77,84,77,81,77,76,79,84,79,86,79,90,81,87,81,88,88,82,83,86,84,88,80,90,79,86,90,85,82,92,80,84,83,85,85,84,86,81,88,86,79,87,80,89,80,79,92,75,83,87,81,94,80,85,87,88,82,81,90,73,90,67,81,69,58,92,83,40,75,94,46,68,97,54,87,82,74,81,70,82,56,67,72,64,72,71,61,54,99,86,69,84,134